Protein AF-A0ABD2NIG4-F1 (afdb_monomer)

Organism: NCBI:txid559131

Structure (mmCIF, N/CA/C/O backbone):
data_AF-A0ABD2NIG4-F1
#
_entry.id   AF-A0ABD2NIG4-F1
#
loop_
_atom_site.group_PDB
_atom_site.id
_atom_site.type_symbol
_atom_site.label_atom_id
_atom_site.label_alt_id
_atom_site.label_comp_id
_atom_site.label_asym_id
_atom_site.label_entity_id
_atom_site.label_seq_id
_atom_site.pdbx_PDB_ins_code
_atom_site.Cartn_x
_atom_site.Cartn_y
_atom_site.Cartn_z
_atom_site.occupancy
_atom_site.B_iso_or_equiv
_atom_site.auth_seq_id
_atom_site.auth_comp_id
_atom_site.auth_asym_id
_atom_site.auth_atom_id
_atom_site.pdbx_PDB_model_num
ATOM 1 N N . MET A 1 1 ? -2.883 -0.241 68.094 1.00 45.75 1 MET A N 1
ATOM 2 C CA . MET A 1 1 ? -2.290 -1.067 67.021 1.00 45.75 1 MET A CA 1
ATOM 3 C C . MET A 1 1 ? -3.305 -2.131 66.663 1.00 45.75 1 MET A C 1
ATOM 5 O O . MET A 1 1 ? -3.569 -2.990 67.492 1.00 45.75 1 MET A O 1
ATOM 9 N N . ILE A 1 2 ? -3.959 -2.006 65.509 1.00 48.25 2 ILE A N 1
ATOM 10 C CA . ILE A 1 2 ? -4.919 -3.013 65.045 1.00 48.25 2 ILE A CA 1
ATOM 11 C C . ILE A 1 2 ? -4.093 -4.183 64.507 1.00 48.25 2 ILE A C 1
ATOM 13 O O . ILE A 1 2 ? -3.326 -4.026 63.563 1.00 48.25 2 ILE A O 1
ATOM 17 N N . SER A 1 3 ? -4.188 -5.319 65.189 1.00 53.59 3 SER A N 1
ATOM 18 C CA . SER A 1 3 ? -3.558 -6.580 64.813 1.00 53.59 3 SER A CA 1
ATOM 19 C C . SER A 1 3 ? -4.339 -7.179 63.645 1.00 53.59 3 SER A C 1
ATOM 21 O O . SER A 1 3 ? -5.384 -7.785 63.873 1.00 53.59 3 SER A O 1
ATOM 23 N N . MET A 1 4 ? -3.865 -7.004 62.411 1.00 59.31 4 MET A N 1
ATOM 24 C CA . MET A 1 4 ? -4.412 -7.741 61.266 1.00 59.31 4 MET A CA 1
ATOM 25 C C . MET A 1 4 ? -4.084 -9.223 61.440 1.00 59.31 4 MET A C 1
ATOM 27 O O . MET A 1 4 ? -2.929 -9.579 61.680 1.00 59.31 4 MET A O 1
ATOM 31 N N . ASN A 1 5 ? -5.099 -10.083 61.371 1.00 78.00 5 ASN A N 1
ATOM 32 C CA . ASN A 1 5 ? -4.883 -11.526 61.420 1.00 78.00 5 ASN A CA 1
ATOM 33 C C . ASN A 1 5 ? -4.390 -12.027 60.043 1.00 78.00 5 ASN A C 1
ATOM 35 O O . ASN A 1 5 ? -4.514 -11.336 59.030 1.00 78.00 5 ASN A O 1
ATOM 39 N N . ASN A 1 6 ? -3.816 -13.233 59.991 1.00 77.44 6 ASN A N 1
ATOM 40 C CA . ASN A 1 6 ? -3.270 -13.794 58.745 1.00 77.44 6 ASN A CA 1
ATOM 41 C C . ASN A 1 6 ? -4.315 -13.900 57.618 1.00 77.44 6 ASN A C 1
ATOM 43 O O . ASN A 1 6 ? -3.961 -13.825 56.445 1.00 77.44 6 ASN A O 1
ATOM 47 N N . THR A 1 7 ? -5.594 -14.043 57.961 1.00 79.81 7 THR A N 1
ATOM 48 C CA . THR A 1 7 ? -6.705 -14.124 57.008 1.00 79.81 7 THR A CA 1
ATOM 49 C C . THR A 1 7 ? -6.936 -12.786 56.301 1.00 79.81 7 THR A C 1
ATOM 51 O O . THR A 1 7 ? -7.107 -12.764 55.085 1.00 79.81 7 THR A O 1
ATOM 54 N N . ASP A 1 8 ? -6.853 -11.667 57.026 1.00 77.31 8 ASP A N 1
ATOM 55 C CA . ASP A 1 8 ? -7.026 -10.310 56.482 1.00 77.31 8 ASP A CA 1
ATOM 56 C C . ASP A 1 8 ? -5.890 -9.930 55.516 1.00 77.31 8 ASP A C 1
ATOM 58 O O . ASP A 1 8 ? -6.106 -9.241 54.513 1.00 77.31 8 ASP A O 1
ATOM 62 N N . ILE A 1 9 ? -4.674 -10.419 55.792 1.00 79.69 9 ILE A N 1
ATOM 63 C CA . ILE A 1 9 ? -3.504 -10.261 54.916 1.00 79.69 9 ILE A CA 1
ATOM 64 C C . ILE A 1 9 ? -3.701 -11.058 53.622 1.00 79.69 9 ILE A C 1
ATOM 66 O O . ILE A 1 9 ? -3.490 -10.517 52.539 1.00 79.69 9 ILE A O 1
ATOM 70 N N . ILE A 1 10 ? -4.155 -12.313 53.713 1.00 82.81 10 ILE A N 1
ATOM 71 C CA . ILE A 1 10 ? -4.419 -13.156 52.536 1.00 82.81 10 ILE A CA 1
ATOM 72 C C . ILE A 1 10 ? -5.525 -12.547 51.669 1.00 82.81 10 ILE A C 1
ATOM 74 O O . ILE A 1 10 ? -5.355 -12.456 50.458 1.00 82.81 10 ILE A O 1
ATOM 78 N N . ILE A 1 11 ? -6.617 -12.067 52.270 1.00 83.81 11 ILE A N 1
ATOM 79 C CA . ILE A 1 11 ? -7.715 -11.423 51.534 1.00 83.81 11 ILE A CA 1
ATOM 80 C C . ILE A 1 11 ? -7.224 -10.151 50.835 1.00 83.81 11 ILE A C 1
ATOM 82 O O . ILE A 1 11 ? -7.532 -9.946 49.665 1.00 83.81 11 ILE A O 1
ATOM 86 N N . SER A 1 12 ? -6.409 -9.333 51.505 1.00 78.81 12 SER A N 1
ATOM 87 C CA . SER A 1 12 ? -5.842 -8.119 50.902 1.00 78.81 12 SER A CA 1
ATOM 88 C C . SER A 1 12 ? -4.888 -8.433 49.747 1.00 78.81 12 SER A C 1
ATOM 90 O O . SER A 1 12 ? -4.935 -7.754 48.726 1.00 78.81 12 SER A O 1
ATOM 92 N N . ILE A 1 13 ? -4.064 -9.481 49.867 1.00 83.62 13 ILE A N 1
ATOM 93 C CA . ILE A 1 13 ? -3.189 -9.954 48.784 1.00 83.62 13 ILE A CA 1
ATOM 94 C C . ILE A 1 13 ? -4.021 -10.493 47.618 1.00 83.62 13 ILE A C 1
ATOM 96 O O . ILE A 1 13 ? -3.738 -10.153 46.477 1.00 83.62 13 ILE A O 1
ATOM 100 N N . CYS A 1 14 ? -5.065 -11.282 47.878 1.00 80.12 14 CYS A N 1
ATOM 101 C CA . CYS A 1 14 ? -5.956 -11.783 46.833 1.00 80.12 14 CYS A CA 1
ATOM 102 C C . CYS A 1 14 ? -6.681 -10.642 46.114 1.00 80.12 14 CYS A C 1
ATOM 104 O O . CYS A 1 14 ? -6.696 -10.642 44.893 1.00 80.12 14 CYS A O 1
ATOM 106 N N . ILE A 1 15 ? -7.203 -9.646 46.838 1.00 78.69 15 ILE A N 1
ATOM 107 C CA . ILE A 1 15 ? -7.823 -8.451 46.244 1.00 78.69 15 ILE A CA 1
ATOM 108 C C . ILE A 1 15 ? -6.794 -7.662 45.433 1.00 78.69 15 ILE A C 1
ATOM 110 O O . ILE A 1 15 ? -7.096 -7.238 44.326 1.00 78.69 15 ILE A O 1
ATOM 114 N N . PHE A 1 16 ? -5.569 -7.502 45.934 1.00 71.69 16 PHE A N 1
ATOM 115 C CA . PHE A 1 16 ? -4.503 -6.817 45.205 1.00 71.69 16 PHE A CA 1
ATOM 116 C C . PHE A 1 16 ? -4.109 -7.570 43.926 1.00 71.69 16 PHE A C 1
ATOM 118 O O . PHE A 1 16 ? -3.970 -6.949 42.881 1.00 71.69 16 PHE A O 1
ATOM 125 N N . ILE A 1 17 ? -4.006 -8.903 43.971 1.00 66.75 17 ILE A N 1
ATOM 126 C CA . ILE A 1 17 ? -3.767 -9.756 42.795 1.00 66.75 17 ILE A CA 1
ATOM 127 C C . ILE A 1 17 ? -4.946 -9.683 41.816 1.00 66.75 17 ILE A C 1
ATOM 129 O O . ILE A 1 17 ? -4.721 -9.587 40.614 1.00 66.75 17 ILE A O 1
ATOM 133 N N . GLN A 1 18 ? -6.189 -9.681 42.306 1.00 58.53 18 GLN A N 1
ATOM 134 C CA . GLN A 1 18 ? -7.389 -9.532 41.481 1.00 58.53 18 GLN A CA 1
ATOM 135 C C . GLN A 1 18 ? -7.404 -8.170 40.775 1.00 58.53 18 GLN A C 1
ATOM 137 O O . GLN A 1 18 ? -7.616 -8.114 39.573 1.00 58.53 18 GLN A O 1
ATOM 142 N N . LEU A 1 19 ? -7.081 -7.092 41.497 1.00 57.00 19 LEU A N 1
ATOM 143 C CA . LEU A 1 19 ? -6.967 -5.736 40.955 1.00 57.00 19 LEU A CA 1
ATOM 144 C C . LEU A 1 19 ? -5.790 -5.597 39.975 1.00 57.00 19 LEU A C 1
ATOM 146 O O . LEU A 1 19 ? -5.903 -4.870 38.991 1.00 57.00 19 LEU A O 1
ATOM 150 N N . MET A 1 20 ? -4.675 -6.304 40.200 1.00 53.38 20 MET A N 1
ATOM 151 C CA . MET A 1 20 ? -3.570 -6.371 39.235 1.00 53.38 20 MET A CA 1
ATOM 152 C C . MET A 1 20 ? -3.967 -7.159 37.974 1.00 53.38 20 MET A C 1
ATOM 154 O O . MET A 1 20 ? -3.596 -6.750 36.877 1.00 53.38 20 MET A O 1
ATOM 158 N N . ASN A 1 21 ? -4.762 -8.227 38.101 1.00 49.84 21 ASN A N 1
ATOM 159 C CA . ASN A 1 21 ? -5.301 -8.976 36.961 1.00 49.84 21 ASN A CA 1
ATOM 160 C C . ASN A 1 21 ? -6.359 -8.182 36.180 1.00 49.84 21 ASN A C 1
ATOM 162 O O . ASN A 1 21 ? -6.337 -8.214 34.955 1.00 49.84 21 ASN A O 1
ATOM 166 N N . ASP A 1 22 ? -7.228 -7.425 36.854 1.00 46.44 22 ASP A N 1
ATOM 167 C CA . ASP A 1 22 ? -8.200 -6.534 36.201 1.00 46.44 22 ASP A CA 1
ATOM 168 C C . ASP A 1 22 ? -7.507 -5.349 35.495 1.00 46.44 22 ASP A C 1
ATOM 170 O O . ASP A 1 22 ? -8.006 -4.849 34.489 1.00 46.44 22 ASP A O 1
ATOM 174 N N . SER A 1 23 ? -6.317 -4.932 35.956 1.00 46.72 23 SER A N 1
ATOM 175 C CA . SER A 1 23 ? -5.468 -3.954 35.243 1.00 46.72 23 SER A CA 1
ATOM 176 C C . SER A 1 23 ? -4.769 -4.522 33.996 1.00 46.72 23 SER A C 1
ATOM 178 O O . SER A 1 23 ? -4.231 -3.765 33.190 1.00 46.72 23 SER A O 1
ATOM 180 N N . LEU A 1 24 ? -4.812 -5.846 33.827 1.00 46.22 24 LEU A N 1
ATOM 181 C CA . LEU A 1 24 ? -4.372 -6.609 32.659 1.00 46.22 24 LEU A CA 1
ATOM 182 C C . LEU A 1 24 ? -5.589 -7.189 31.921 1.00 46.22 24 LEU A C 1
ATOM 184 O O . LEU A 1 24 ? -5.551 -8.325 31.448 1.00 46.22 24 LEU A O 1
ATOM 188 N N . ALA A 1 25 ? -6.681 -6.424 31.809 1.00 54.12 25 ALA A N 1
ATOM 189 C CA . ALA A 1 25 ? -7.698 -6.711 30.806 1.00 54.12 25 ALA A CA 1
ATOM 190 C C . ALA A 1 25 ? -7.010 -6.668 29.431 1.00 54.12 25 ALA A C 1
ATOM 192 O O . ALA A 1 25 ? -6.749 -5.600 28.878 1.00 54.12 25 ALA A O 1
ATOM 193 N N . SER A 1 26 ? -6.609 -7.841 28.941 1.00 63.44 26 SER A N 1
ATOM 194 C CA . SER A 1 26 ? -5.903 -8.009 27.677 1.00 63.44 26 SER A CA 1
ATOM 195 C C . SER A 1 26 ? -6.725 -7.348 26.578 1.00 63.44 26 SER A C 1
ATOM 197 O O . SER A 1 26 ? -7.907 -7.669 26.435 1.00 63.44 26 SER A O 1
ATOM 199 N N . LEU A 1 27 ? -6.113 -6.430 25.827 1.00 89.50 27 LEU A N 1
ATOM 200 C CA . LEU A 1 27 ? -6.759 -5.655 24.770 1.00 89.50 27 LEU A CA 1
ATOM 201 C C . LEU A 1 27 ? -7.002 -6.535 23.539 1.00 89.50 27 LEU A C 1
ATOM 203 O O . LEU A 1 27 ? -6.352 -6.378 22.504 1.00 89.50 27 LEU A O 1
ATOM 207 N N . ILE A 1 28 ? -7.889 -7.514 23.690 1.00 94.75 28 ILE A N 1
ATOM 208 C CA . ILE A 1 28 ? -8.157 -8.539 22.692 1.00 94.75 28 ILE A CA 1
ATOM 209 C C . ILE A 1 28 ? -9.352 -8.119 21.848 1.00 94.75 28 ILE A C 1
ATOM 211 O O . ILE A 1 28 ? -10.438 -7.876 22.364 1.00 94.75 28 ILE A O 1
ATOM 215 N N . VAL A 1 29 ? -9.162 -8.089 20.532 1.00 95.50 29 VAL A N 1
ATOM 216 C CA . VAL A 1 29 ? -10.231 -7.856 19.558 1.00 95.50 29 VAL A CA 1
ATOM 217 C C . VAL A 1 29 ? -10.353 -9.078 18.659 1.00 95.50 29 VAL A C 1
ATOM 219 O O . VAL A 1 29 ? -9.357 -9.646 18.212 1.00 95.50 29 VAL A O 1
ATOM 222 N N . ASN A 1 30 ? -11.587 -9.494 18.383 1.00 95.81 30 ASN A N 1
ATOM 223 C CA . ASN A 1 30 ? -11.846 -10.546 17.410 1.00 95.81 30 ASN A CA 1
ATOM 224 C C . ASN A 1 30 ? -11.923 -9.954 15.996 1.00 95.81 30 ASN A C 1
ATOM 226 O O . ASN A 1 30 ? -12.639 -8.980 15.764 1.00 95.81 30 ASN A O 1
ATOM 230 N N . THR A 1 31 ? -11.226 -10.559 15.042 1.00 97.50 31 THR A N 1
ATOM 231 C CA . THR A 1 31 ? -11.336 -10.247 13.607 1.00 97.50 31 THR A CA 1
ATOM 232 C C . THR A 1 31 ? -12.022 -11.407 12.880 1.00 97.50 31 THR A C 1
ATOM 234 O O . THR A 1 31 ? -12.284 -12.452 13.472 1.00 97.50 31 THR A O 1
ATOM 237 N N . GLU A 1 32 ? -12.309 -11.265 11.587 1.00 96.81 32 GLU A N 1
ATOM 238 C CA . GLU A 1 32 ? -12.823 -12.365 10.761 1.00 96.81 32 GLU A CA 1
ATOM 239 C C . GLU A 1 32 ? -11.828 -13.539 10.655 1.00 96.81 32 GLU A C 1
ATOM 241 O O . GLU A 1 32 ? -12.244 -14.662 10.367 1.00 96.81 32 GLU A O 1
ATOM 246 N N . ASN A 1 33 ? -10.535 -13.289 10.913 1.00 98.19 33 ASN A N 1
ATOM 247 C CA . ASN A 1 33 ? -9.457 -14.268 10.772 1.00 98.19 33 ASN A CA 1
ATOM 248 C C . ASN A 1 33 ? -8.965 -14.870 12.097 1.00 98.19 33 ASN A C 1
ATOM 250 O O . ASN A 1 33 ? -8.408 -15.968 12.097 1.00 98.19 33 ASN A O 1
ATOM 254 N N . GLY A 1 34 ? -9.173 -14.181 13.219 1.00 97.81 34 GLY A N 1
ATOM 255 C CA . GLY A 1 34 ? -8.727 -14.626 14.537 1.00 97.81 34 GLY A CA 1
ATOM 256 C C . GLY A 1 34 ? -8.623 -13.488 15.550 1.00 97.81 34 GLY A C 1
ATOM 257 O O . GLY A 1 34 ? -8.882 -12.321 15.239 1.00 97.81 34 GLY A O 1
ATOM 258 N N . MET A 1 35 ? -8.241 -13.828 16.779 1.00 98.06 35 MET A N 1
ATOM 259 C CA . MET A 1 35 ? -8.076 -12.852 17.858 1.00 98.06 35 MET A CA 1
ATOM 260 C C . MET A 1 35 ? -6.726 -12.142 17.742 1.00 98.06 35 MET A C 1
ATOM 262 O O . MET A 1 35 ? -5.709 -12.779 17.453 1.00 98.06 35 MET A O 1
ATOM 266 N N . ILE A 1 36 ? -6.713 -10.839 18.011 1.00 97.75 36 ILE A N 1
ATOM 267 C CA . ILE A 1 36 ? -5.500 -10.019 18.075 1.00 97.75 36 ILE A CA 1
ATOM 268 C C . ILE A 1 36 ? -5.408 -9.303 19.415 1.00 97.75 36 ILE A C 1
ATOM 270 O O . ILE A 1 36 ? -6.433 -8.958 19.993 1.00 97.75 36 ILE A O 1
ATOM 274 N N . GLU A 1 37 ? -4.190 -9.056 19.881 1.00 96.56 37 GLU A N 1
ATOM 275 C CA . GLU A 1 37 ? -3.902 -8.267 21.080 1.00 96.56 37 GLU A CA 1
ATOM 276 C C . GLU A 1 37 ? -3.234 -6.948 20.687 1.00 96.56 37 GLU A C 1
ATOM 278 O O . GLU A 1 37 ? -2.221 -6.948 19.981 1.00 96.56 37 GLU A O 1
ATOM 283 N N . GLY A 1 38 ? -3.798 -5.827 21.128 1.00 96.31 38 GLY A N 1
ATOM 284 C CA . GLY A 1 38 ? -3.232 -4.497 20.908 1.00 96.31 38 GLY A CA 1
ATOM 285 C C . GLY A 1 38 ? -2.487 -3.939 22.124 1.00 96.31 38 GLY A C 1
ATOM 286 O O . GLY A 1 38 ? -2.246 -4.619 23.119 1.00 96.31 38 GLY A O 1
ATOM 287 N N . SER A 1 39 ? -2.156 -2.654 22.054 1.00 94.94 39 SER A N 1
ATOM 288 C CA . SER A 1 39 ? -1.547 -1.876 23.132 1.00 94.94 39 SER A CA 1
ATOM 289 C C . SER A 1 39 ? -2.309 -0.572 23.388 1.00 94.94 39 SER A C 1
ATOM 291 O O . SER A 1 39 ? -3.161 -0.154 22.604 1.00 94.94 39 SER A O 1
ATOM 293 N N . ILE A 1 40 ? -2.012 0.074 24.515 1.00 94.75 40 ILE A N 1
ATOM 294 C CA . ILE A 1 40 ? -2.553 1.388 24.870 1.00 94.75 40 ILE A CA 1
ATOM 295 C C . ILE A 1 40 ? -1.491 2.449 24.572 1.00 94.75 40 ILE A C 1
ATOM 297 O O . ILE A 1 40 ? -0.329 2.287 24.950 1.00 94.75 40 ILE A O 1
ATOM 301 N N . GLY A 1 41 ? -1.900 3.540 23.931 1.00 94.38 41 GLY A N 1
ATOM 302 C CA . GLY A 1 41 ? -1.083 4.722 23.676 1.00 94.38 41 GLY A CA 1
ATOM 303 C C . GLY A 1 41 ? -1.760 6.007 24.149 1.00 94.38 41 GLY A C 1
ATOM 304 O O . GLY A 1 41 ? -2.901 5.994 24.618 1.00 94.38 41 GLY A O 1
ATOM 305 N N . TYR A 1 42 ? -1.036 7.119 24.034 1.00 96.00 42 TYR A N 1
ATOM 306 C CA . TYR A 1 42 ? -1.515 8.455 24.388 1.00 96.00 42 TYR A CA 1
ATOM 307 C C . TYR A 1 42 ? -1.143 9.440 23.287 1.00 96.00 42 TYR A C 1
ATOM 309 O O . TYR A 1 42 ? -0.008 9.405 22.810 1.00 96.00 42 TYR A O 1
ATOM 317 N N . THR A 1 43 ? -2.086 10.285 22.870 1.00 96.75 43 THR A N 1
ATOM 318 C CA . THR A 1 43 ? -1.825 11.299 21.842 1.00 96.75 43 THR A CA 1
ATOM 319 C C . THR A 1 43 ? -0.836 12.345 22.342 1.00 96.75 43 THR A C 1
ATOM 321 O O . THR A 1 43 ? -0.860 12.733 23.511 1.00 96.75 43 THR A O 1
ATOM 324 N N . VAL A 1 44 ? 0.038 12.824 21.457 1.00 94.06 44 VAL A N 1
ATOM 325 C CA . VAL A 1 44 ? 1.088 13.786 21.834 1.00 94.06 44 VAL A CA 1
ATOM 326 C C . VAL A 1 44 ? 0.538 15.143 22.308 1.00 94.06 44 VAL A C 1
ATOM 328 O O . VAL A 1 44 ? 1.123 15.726 23.218 1.00 94.06 44 VAL A O 1
ATOM 331 N N . ASP A 1 45 ? -0.550 15.661 21.724 1.00 93.38 45 ASP A N 1
ATOM 332 C CA . ASP A 1 45 ? -1.056 17.012 22.038 1.00 93.38 45 ASP A CA 1
ATOM 333 C C . ASP A 1 45 ? -2.029 17.016 23.229 1.00 93.38 45 ASP A C 1
ATOM 335 O O . ASP A 1 45 ? -1.737 17.609 24.271 1.00 93.38 45 ASP A O 1
ATOM 339 N N . LYS A 1 46 ? -3.170 16.315 23.130 1.00 95.75 46 LYS A N 1
ATOM 340 C CA . LYS A 1 46 ? -4.191 16.327 24.200 1.00 95.75 46 LYS A CA 1
ATOM 341 C C . LYS A 1 46 ? -4.012 15.225 25.254 1.00 95.75 46 LYS A C 1
ATOM 343 O O . LYS A 1 46 ? -4.821 15.159 26.181 1.00 95.75 46 LYS A O 1
ATOM 348 N N . ASN A 1 47 ? -2.991 14.368 25.137 1.00 95.06 47 ASN A N 1
ATOM 349 C CA . ASN A 1 47 ? -2.760 13.220 26.026 1.00 95.06 47 ASN A CA 1
ATOM 350 C C . ASN A 1 47 ? -3.999 12.310 26.158 1.00 95.06 47 ASN A C 1
ATOM 352 O O . ASN A 1 47 ? -4.291 11.776 27.233 1.00 95.06 47 ASN A O 1
ATOM 356 N N . LYS A 1 48 ? -4.764 12.163 25.068 1.00 95.25 48 LYS A N 1
ATOM 357 C CA . LYS A 1 48 ? -5.926 11.271 25.011 1.00 95.25 48 LYS A CA 1
ATOM 358 C C . LYS A 1 48 ? -5.456 9.831 24.885 1.00 95.25 48 LYS A C 1
ATOM 360 O O . LYS A 1 48 ? -4.593 9.525 24.068 1.00 95.25 48 LYS A O 1
ATOM 365 N N . THR A 1 49 ? -6.050 8.941 25.671 1.00 94.88 49 THR A N 1
ATOM 366 C CA . THR A 1 49 ? -5.816 7.502 25.548 1.00 94.88 49 THR A CA 1
ATOM 367 C C . THR A 1 49 ? -6.367 6.983 24.222 1.00 94.88 49 THR A C 1
ATOM 369 O O . THR A 1 49 ? -7.490 7.316 23.846 1.00 94.88 49 THR A O 1
ATOM 372 N N . TYR A 1 50 ? -5.599 6.135 23.545 1.00 95.88 50 TYR A N 1
ATOM 373 C CA . TYR A 1 50 ? -6.047 5.378 22.381 1.00 95.88 50 TYR A CA 1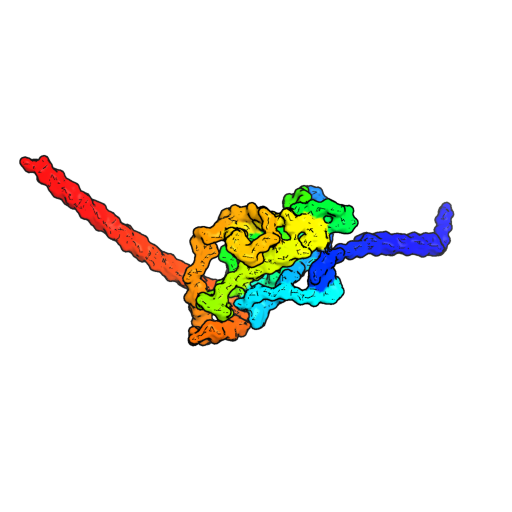
ATOM 374 C C . TYR A 1 50 ? -5.572 3.926 22.452 1.00 95.88 50 TYR A C 1
ATOM 376 O O . TYR A 1 50 ? -4.655 3.573 23.194 1.00 95.88 50 TYR A O 1
ATOM 384 N N . TYR A 1 51 ? -6.198 3.088 21.640 1.00 96.19 51 TYR A N 1
ATOM 385 C CA . TYR A 1 51 ? -5.909 1.673 21.476 1.00 96.19 51 TYR A CA 1
ATOM 386 C C . TYR A 1 51 ? -5.251 1.453 20.119 1.00 96.19 51 TYR A C 1
ATOM 388 O O . TYR A 1 51 ? -5.779 1.901 19.099 1.00 96.19 51 TYR A O 1
ATOM 396 N N . ALA A 1 52 ? -4.100 0.789 20.107 1.00 96.88 52 ALA A N 1
ATOM 397 C CA . ALA A 1 52 ? -3.303 0.539 18.917 1.00 96.88 52 ALA A CA 1
ATOM 398 C C . ALA A 1 52 ? -3.223 -0.956 18.614 1.00 96.88 52 ALA A C 1
ATOM 400 O O . ALA A 1 52 ? -2.870 -1.759 19.473 1.00 96.88 52 ALA A O 1
ATOM 401 N N . PHE A 1 53 ? -3.492 -1.309 17.364 1.00 97.75 53 PHE A N 1
ATOM 402 C CA . PHE A 1 53 ? -3.342 -2.655 16.827 1.00 97.75 53 PHE A CA 1
ATOM 403 C C . PHE A 1 53 ? -2.479 -2.548 15.577 1.00 97.75 53 PHE A C 1
ATOM 405 O O . PHE A 1 53 ? -2.923 -2.059 14.540 1.00 97.75 53 PHE A O 1
ATOM 412 N N . GLN A 1 54 ? -1.217 -2.931 15.696 1.00 97.31 54 GLN A N 1
ATOM 413 C CA . GLN A 1 54 ? -0.187 -2.724 14.689 1.00 97.31 54 GLN A CA 1
ATOM 414 C C . GLN A 1 54 ? 0.265 -4.047 14.077 1.00 97.31 54 GLN A C 1
ATOM 416 O O . GLN A 1 54 ? 0.364 -5.061 14.764 1.00 97.31 54 GLN A O 1
ATOM 421 N N . SER A 1 55 ? 0.606 -4.024 12.793 1.00 97.25 55 SER A N 1
ATOM 422 C CA . SER A 1 55 ? 1.005 -5.210 12.029 1.00 97.25 55 SER A CA 1
ATOM 423 C C . SER A 1 55 ? -0.073 -6.300 11.965 1.00 97.25 55 SER A C 1
ATOM 425 O O . SER A 1 55 ? 0.223 -7.484 12.114 1.00 97.25 55 SER A O 1
ATOM 427 N N . ILE A 1 56 ? -1.332 -5.921 11.729 1.00 98.56 56 ILE A N 1
ATOM 428 C CA . ILE A 1 56 ? -2.410 -6.882 11.469 1.00 98.56 56 ILE A CA 1
ATOM 429 C C . ILE A 1 56 ? -2.266 -7.396 10.026 1.00 98.56 56 ILE A C 1
ATOM 431 O O . ILE A 1 56 ? -2.332 -6.583 9.098 1.00 98.56 56 ILE A O 1
ATOM 435 N N . PRO A 1 57 ? -2.065 -8.705 9.787 1.00 98.31 57 PRO A N 1
ATOM 436 C CA . PRO A 1 57 ? -1.960 -9.230 8.431 1.00 98.31 57 PRO A CA 1
ATOM 437 C C . PRO A 1 57 ? -3.335 -9.215 7.758 1.00 98.31 57 PRO A C 1
ATOM 439 O O . PRO A 1 57 ? -4.290 -9.783 8.283 1.00 98.31 57 PRO A O 1
ATOM 442 N N . TYR A 1 58 ? -3.438 -8.598 6.580 1.00 98.69 58 TYR A N 1
ATOM 443 C CA . TYR A 1 58 ? -4.676 -8.612 5.782 1.00 98.69 58 TYR A CA 1
ATOM 444 C C . TYR A 1 58 ? -4.577 -9.520 4.546 1.00 98.69 58 TYR A C 1
ATOM 446 O O . TYR A 1 58 ? -5.579 -9.815 3.887 1.00 98.69 58 TYR A O 1
ATOM 454 N N . ALA A 1 59 ? -3.367 -9.973 4.218 1.00 98.62 59 ALA A N 1
ATOM 455 C CA . ALA A 1 59 ? -3.080 -10.831 3.080 1.00 98.62 59 ALA A CA 1
ATOM 456 C C . ALA A 1 59 ? -1.979 -11.837 3.422 1.00 98.62 59 ALA A C 1
ATOM 458 O O . ALA A 1 59 ? -1.177 -11.611 4.325 1.00 98.62 59 ALA A O 1
ATOM 459 N N . LYS A 1 60 ? -1.911 -12.935 2.663 1.00 98.62 60 LYS A N 1
ATOM 460 C CA . LYS A 1 60 ? -0.766 -13.849 2.722 1.00 98.62 60 LYS A CA 1
ATOM 461 C C . LYS A 1 60 ? 0.514 -13.113 2.308 1.00 98.62 60 LYS A C 1
ATOM 463 O O . LYS A 1 60 ? 0.448 -12.318 1.362 1.00 98.62 60 LYS A O 1
ATOM 468 N N . PRO A 1 61 ? 1.668 -13.432 2.922 1.00 98.06 61 PRO A N 1
ATOM 469 C CA . PRO A 1 61 ? 2.950 -12.877 2.512 1.00 98.06 61 PRO A CA 1
ATOM 470 C C . PRO A 1 61 ? 3.189 -13.114 1.012 1.00 98.06 61 PRO A C 1
ATOM 472 O O . PRO A 1 61 ? 3.115 -14.261 0.555 1.00 98.06 61 PRO A O 1
ATOM 475 N N . PRO A 1 62 ? 3.463 -12.070 0.211 1.00 97.88 62 PRO A N 1
ATOM 476 C CA . PRO A 1 62 ? 3.690 -12.195 -1.222 1.00 97.88 62 PRO A CA 1
ATOM 477 C C . PRO A 1 62 ? 5.133 -12.646 -1.491 1.00 97.88 62 PRO A C 1
ATOM 479 O O . PRO A 1 62 ? 5.897 -11.959 -2.156 1.00 97.88 62 PRO A O 1
ATOM 482 N N . ILE A 1 63 ? 5.510 -13.805 -0.961 1.00 97.06 63 ILE A N 1
ATOM 483 C CA . ILE A 1 63 ? 6.839 -14.409 -1.106 1.00 97.06 63 ILE A CA 1
ATOM 484 C C . ILE A 1 63 ? 6.786 -15.619 -2.037 1.00 97.06 63 ILE A C 1
ATOM 486 O O . ILE A 1 63 ? 5.711 -16.113 -2.390 1.00 97.06 63 ILE A O 1
ATOM 490 N N . ASP A 1 64 ? 7.953 -16.103 -2.456 1.00 95.25 64 ASP A N 1
ATOM 491 C CA . ASP A 1 64 ? 8.089 -17.267 -3.332 1.00 95.25 64 ASP A CA 1
ATOM 492 C C . ASP A 1 64 ? 7.181 -17.161 -4.576 1.00 95.25 64 ASP A C 1
ATOM 494 O O . ASP A 1 64 ? 7.235 -16.197 -5.344 1.00 95.25 64 ASP A O 1
ATOM 498 N N . ASN A 1 65 ? 6.294 -18.139 -4.768 1.00 95.88 65 ASN A N 1
ATOM 499 C CA . ASN A 1 65 ? 5.377 -18.197 -5.901 1.00 95.88 65 ASN A CA 1
ATOM 500 C C . ASN A 1 65 ? 4.296 -17.099 -5.875 1.00 95.88 65 ASN A C 1
ATOM 502 O O . ASN A 1 65 ? 3.611 -16.917 -6.882 1.00 95.88 65 ASN A O 1
ATOM 506 N N . LEU A 1 66 ? 4.136 -16.366 -4.764 1.00 97.88 66 LEU A N 1
ATOM 507 C CA . LEU A 1 66 ? 3.182 -15.260 -4.622 1.00 97.88 66 LEU A CA 1
ATOM 508 C C . LEU A 1 66 ? 3.779 -13.882 -4.965 1.00 97.88 66 LEU A C 1
ATOM 510 O O . LEU A 1 66 ? 3.009 -12.940 -5.164 1.00 97.88 66 LEU A O 1
ATOM 514 N N . ARG A 1 67 ? 5.108 -13.762 -5.122 1.00 97.44 67 ARG A N 1
ATOM 515 C CA . ARG A 1 67 ? 5.839 -12.487 -5.308 1.00 97.44 67 ARG A CA 1
ATOM 516 C C . ARG A 1 67 ? 5.222 -11.526 -6.321 1.00 97.44 67 ARG A C 1
ATOM 518 O O . ARG A 1 67 ? 5.036 -10.347 -6.034 1.00 97.44 67 ARG A O 1
ATOM 525 N N . PHE A 1 68 ? 4.820 -12.034 -7.482 1.00 97.94 68 PHE A N 1
ATOM 526 C CA . PHE A 1 68 ? 4.208 -11.234 -8.554 1.00 97.94 68 PHE A CA 1
ATOM 527 C C . PHE A 1 68 ? 2.746 -11.598 -8.823 1.00 97.94 68 PHE A C 1
ATOM 529 O O . PHE A 1 68 ? 2.194 -11.258 -9.872 1.00 97.94 68 PHE A O 1
ATOM 536 N N . GLN A 1 69 ? 2.104 -12.287 -7.883 1.00 97.62 69 GLN A N 1
ATOM 537 C CA . GLN A 1 69 ? 0.698 -12.658 -7.979 1.00 97.62 69 GLN A CA 1
ATOM 538 C C . GLN A 1 69 ? -0.191 -11.616 -7.301 1.00 97.62 69 GLN A C 1
ATOM 540 O O . GLN A 1 69 ? 0.245 -10.860 -6.427 1.00 97.62 69 GLN A O 1
ATOM 545 N N . ALA A 1 70 ? -1.464 -11.595 -7.699 1.00 98.06 70 ALA A N 1
ATOM 546 C CA . ALA A 1 70 ? -2.483 -10.865 -6.956 1.00 98.06 70 ALA A CA 1
ATOM 547 C C . ALA A 1 70 ? -2.481 -11.331 -5.485 1.00 98.06 70 ALA A C 1
ATOM 549 O O . ALA A 1 70 ? -2.262 -12.523 -5.236 1.00 98.06 70 ALA A O 1
ATOM 550 N N . PRO A 1 71 ? -2.700 -10.424 -4.518 1.00 98.56 71 PRO A N 1
ATOM 551 C CA . PRO A 1 71 ? -2.699 -10.799 -3.113 1.00 98.56 71 PRO A CA 1
ATOM 552 C C . PRO A 1 71 ? -3.808 -11.804 -2.826 1.00 98.56 71 PRO A C 1
ATOM 554 O O . PRO A 1 71 ? -4.895 -11.752 -3.409 1.00 98.56 71 PRO A O 1
ATOM 557 N N . GLN A 1 72 ? -3.526 -12.706 -1.897 1.00 98.56 72 GLN A N 1
ATOM 558 C CA . GLN A 1 72 ? -4.500 -13.661 -1.392 1.00 98.56 72 GLN A CA 1
ATOM 559 C C . GLN A 1 72 ? -4.909 -13.249 0.022 1.00 98.56 72 GLN A C 1
ATOM 561 O O . GLN A 1 72 ? -4.031 -12.834 0.778 1.00 98.56 72 GLN A O 1
ATOM 566 N N . PRO A 1 73 ? -6.196 -13.361 0.397 1.00 98.31 73 PRO A N 1
ATOM 567 C CA . PRO A 1 73 ? -6.629 -13.140 1.775 1.00 98.31 73 PRO A CA 1
ATOM 568 C C . PRO A 1 73 ? -5.811 -13.980 2.756 1.00 98.31 73 PRO A C 1
ATOM 570 O O . PRO A 1 73 ? -5.460 -15.121 2.438 1.00 98.31 73 PRO A O 1
ATOM 573 N N . ILE A 1 74 ? -5.509 -13.409 3.922 1.00 98.25 74 ILE A N 1
ATOM 574 C CA . ILE A 1 74 ? -4.812 -14.125 4.992 1.00 98.25 74 ILE A CA 1
ATOM 575 C C . ILE A 1 74 ? -5.623 -15.353 5.437 1.00 98.25 74 ILE A C 1
ATOM 577 O O . ILE A 1 74 ? -6.856 -15.344 5.398 1.00 98.25 74 ILE A O 1
ATOM 581 N N . ASP A 1 75 ? -4.926 -16.421 5.826 1.00 98.06 75 ASP A N 1
ATOM 582 C CA . ASP A 1 75 ? -5.568 -17.584 6.439 1.00 98.06 75 ASP A CA 1
ATOM 583 C C . ASP A 1 75 ? -5.966 -17.269 7.886 1.00 98.06 75 ASP A C 1
ATOM 585 O O . ASP A 1 75 ? -5.376 -16.411 8.543 1.00 98.06 75 ASP A O 1
ATOM 589 N N . ASN A 1 76 ? -6.955 -17.990 8.405 1.00 98.25 76 ASN A N 1
ATOM 590 C CA . ASN A 1 76 ? -7.306 -17.875 9.814 1.00 98.25 76 ASN A CA 1
ATOM 591 C C . ASN A 1 76 ? -6.186 -18.447 10.692 1.00 98.25 76 ASN A C 1
ATOM 593 O O . ASN A 1 76 ? -5.528 -19.419 10.311 1.00 98.25 76 ASN A O 1
ATOM 597 N N . TRP A 1 77 ? -6.012 -17.879 11.882 1.00 98.00 77 TRP A N 1
ATOM 598 C CA . TRP A 1 77 ? -5.059 -18.371 12.876 1.00 98.00 77 TRP A CA 1
ATOM 599 C C . TRP A 1 77 ? -5.760 -18.796 14.164 1.00 98.00 77 TRP A C 1
ATOM 601 O O . TRP A 1 77 ? -6.860 -18.347 14.490 1.00 98.00 77 TRP A O 1
ATOM 611 N N . GLU A 1 78 ? -5.098 -19.678 14.908 1.00 97.12 78 GLU A N 1
ATOM 612 C CA . GLU A 1 78 ? -5.520 -20.082 16.246 1.00 97.12 78 GLU A CA 1
ATOM 613 C C . GLU A 1 78 ? -4.803 -19.247 17.313 1.00 97.12 78 GLU A C 1
ATOM 615 O O . GLU A 1 78 ? -3.677 -18.786 17.121 1.00 97.12 78 GLU A O 1
ATOM 620 N N . GLY A 1 79 ? -5.452 -19.077 18.465 1.00 96.38 79 GLY A N 1
ATOM 621 C CA . GLY A 1 79 ? -4.914 -18.285 19.569 1.00 96.38 79 GLY A CA 1
ATOM 622 C C . GLY A 1 79 ? -5.039 -16.776 19.351 1.00 96.38 79 GLY A C 1
ATOM 623 O O . GLY A 1 79 ? -5.907 -16.306 18.615 1.00 96.38 79 GLY A O 1
ATOM 624 N N . VAL A 1 80 ? -4.194 -16.021 20.054 1.00 97.44 80 VAL A N 1
ATOM 625 C CA . VAL A 1 80 ? -4.177 -14.554 20.043 1.00 97.44 80 VAL A CA 1
ATOM 626 C C . VAL A 1 80 ? -2.881 -14.090 19.390 1.00 97.44 80 VAL A C 1
ATOM 628 O O . VAL A 1 80 ? -1.798 -14.467 19.837 1.00 97.44 80 VAL A O 1
ATOM 631 N N . LEU A 1 81 ? -2.988 -13.287 18.331 1.00 97.44 81 LEU A N 1
ATOM 632 C CA . LEU A 1 81 ? -1.844 -12.718 17.625 1.00 97.44 81 LEU A CA 1
ATOM 633 C C . LEU A 1 81 ? -1.435 -11.379 18.266 1.00 97.44 81 LEU A C 1
ATOM 635 O O . LEU A 1 81 ? -2.241 -10.447 18.266 1.00 97.44 81 LEU A O 1
ATOM 639 N N . PRO A 1 82 ? -0.194 -11.227 18.763 1.00 96.81 82 PRO A N 1
ATOM 640 C CA . PRO A 1 82 ? 0.275 -9.945 19.280 1.00 96.81 82 PRO A CA 1
ATOM 641 C C . PRO A 1 82 ? 0.467 -8.924 18.151 1.00 96.81 82 PRO A C 1
ATOM 643 O O . PRO A 1 82 ? 1.355 -9.068 17.311 1.00 96.81 82 PRO A O 1
ATOM 646 N N . THR A 1 83 ? -0.330 -7.859 18.169 1.00 96.44 83 THR A N 1
ATOM 647 C CA . THR A 1 83 ? -0.328 -6.754 17.194 1.00 96.44 83 THR A CA 1
ATOM 648 C C . THR A 1 83 ? 0.196 -5.469 17.836 1.00 96.44 83 THR A C 1
ATOM 650 O O . THR A 1 83 ? -0.464 -4.437 17.887 1.00 96.44 83 THR A O 1
ATOM 653 N N . ILE A 1 84 ? 1.405 -5.551 18.391 1.00 92.44 84 ILE A N 1
ATOM 654 C CA . ILE A 1 84 ? 2.028 -4.491 19.212 1.00 92.44 84 ILE A CA 1
ATOM 655 C C . ILE A 1 84 ? 3.350 -3.975 18.630 1.00 92.44 84 ILE A C 1
ATOM 657 O O . ILE A 1 84 ? 4.095 -3.254 19.292 1.00 92.44 84 ILE A O 1
ATOM 661 N N . LYS A 1 85 ? 3.691 -4.399 17.409 1.00 90.31 85 LYS A N 1
ATOM 662 C CA . LYS A 1 85 ? 4.934 -4.032 16.722 1.00 90.31 85 LYS A CA 1
ATOM 663 C C . LYS A 1 85 ? 4.616 -3.226 15.473 1.00 90.31 85 LYS A C 1
ATOM 665 O O . LYS A 1 85 ? 3.648 -3.525 14.779 1.00 90.31 85 LYS A O 1
ATOM 670 N N . SER A 1 86 ? 5.456 -2.239 15.172 1.00 87.31 86 SER A N 1
ATOM 671 C CA . SER A 1 86 ? 5.387 -1.502 13.907 1.00 87.31 86 SER A CA 1
ATOM 672 C C . SER A 1 86 ? 5.619 -2.453 12.723 1.00 87.31 86 SER A C 1
ATOM 674 O O . SER A 1 86 ? 6.472 -3.339 12.849 1.00 87.31 86 SER A O 1
ATOM 676 N N . PRO A 1 87 ? 4.893 -2.303 11.600 1.00 86.31 87 PRO A N 1
ATOM 677 C CA . PRO A 1 87 ? 5.071 -3.182 10.452 1.00 86.31 87 PRO A CA 1
ATOM 678 C C . PRO A 1 87 ? 6.404 -2.911 9.766 1.00 86.31 87 PRO A C 1
ATOM 680 O O . PRO A 1 87 ? 6.843 -1.765 9.677 1.00 86.31 87 PRO A O 1
ATOM 683 N N . ASN A 1 88 ? 7.012 -3.960 9.215 1.00 90.44 88 ASN A N 1
ATOM 684 C CA . ASN A 1 88 ? 8.144 -3.785 8.316 1.00 90.44 88 ASN A CA 1
ATOM 685 C C . ASN A 1 88 ? 7.675 -3.040 7.053 1.00 90.44 88 ASN A C 1
ATOM 687 O O . ASN A 1 88 ? 6.621 -3.387 6.504 1.00 90.44 88 ASN A O 1
ATOM 691 N N . PRO A 1 89 ? 8.428 -2.045 6.557 1.00 96.31 89 PRO A N 1
ATOM 692 C CA . PRO A 1 89 ? 8.139 -1.448 5.262 1.00 96.31 89 PRO A CA 1
ATOM 693 C C . PRO A 1 89 ? 8.275 -2.496 4.150 1.00 96.31 89 PRO A C 1
ATOM 695 O O . PRO A 1 89 ? 9.032 -3.460 4.275 1.00 96.31 89 PRO A O 1
ATOM 698 N N . CYS A 1 90 ? 7.572 -2.297 3.035 1.00 98.38 90 CYS A N 1
ATOM 699 C CA . CYS A 1 90 ? 7.809 -3.102 1.836 1.00 98.38 90 CYS A CA 1
ATOM 700 C C . CYS A 1 90 ? 9.200 -2.819 1.258 1.00 98.38 90 CYS A C 1
ATOM 702 O O . CYS A 1 90 ? 9.714 -1.709 1.425 1.00 98.38 90 CYS A O 1
ATOM 704 N N . VAL A 1 91 ? 9.780 -3.798 0.550 1.00 98.38 91 VAL A N 1
ATOM 705 C CA . VAL A 1 91 ? 11.085 -3.653 -0.121 1.00 98.38 91 VAL A CA 1
ATOM 706 C C . VAL A 1 91 ? 11.133 -2.377 -0.961 1.00 98.38 91 VAL A C 1
ATOM 708 O O . VAL A 1 91 ? 10.346 -2.206 -1.891 1.00 98.38 91 VAL A O 1
ATOM 711 N N . GLN A 1 92 ? 12.075 -1.493 -0.634 1.00 97.56 92 GLN A N 1
ATOM 712 C CA . GLN A 1 92 ? 12.226 -0.187 -1.277 1.00 97.56 92 GLN A CA 1
ATOM 713 C C . GLN A 1 92 ? 13.645 0.366 -1.105 1.00 97.56 92 GLN A C 1
ATOM 715 O O . GLN A 1 92 ? 14.457 -0.184 -0.358 1.00 97.56 92 GLN A O 1
ATOM 720 N N . THR A 1 93 ? 13.956 1.458 -1.803 1.00 95.12 93 THR A N 1
ATOM 721 C CA . TH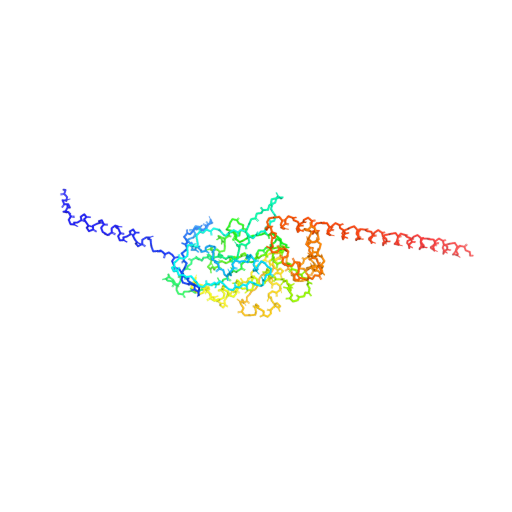R A 1 93 ? 15.252 2.142 -1.700 1.00 95.12 93 THR A CA 1
ATOM 722 C C . THR A 1 93 ? 15.132 3.414 -0.866 1.00 95.12 93 THR A C 1
ATOM 724 O O . THR A 1 93 ? 14.408 4.331 -1.240 1.00 95.12 93 THR A O 1
ATOM 727 N N . GLU A 1 94 ? 15.896 3.497 0.222 1.00 91.25 94 GLU A N 1
ATOM 728 C CA . GLU A 1 94 ? 15.999 4.663 1.098 1.00 91.25 94 GLU A CA 1
ATOM 729 C C . GLU A 1 94 ? 17.468 5.086 1.238 1.00 91.25 94 GLU A C 1
ATOM 731 O O . GLU A 1 94 ? 18.308 4.313 1.697 1.00 91.25 94 GLU A O 1
ATOM 736 N N . SER A 1 95 ? 17.792 6.325 0.848 1.00 86.44 95 SER A N 1
ATOM 737 C CA . SER A 1 95 ? 19.146 6.903 0.959 1.00 86.44 95 SER A CA 1
ATOM 738 C C . SER A 1 95 ? 20.264 5.966 0.459 1.00 86.44 95 SER A C 1
ATOM 740 O O . SER A 1 95 ? 21.214 5.682 1.182 1.00 86.44 95 SER A O 1
ATOM 742 N N . ASP A 1 96 ? 20.110 5.448 -0.766 1.00 85.12 96 ASP A N 1
ATOM 743 C CA . ASP A 1 96 ? 20.988 4.465 -1.436 1.00 85.12 96 ASP A CA 1
ATOM 744 C C . ASP A 1 96 ? 21.043 3.055 -0.817 1.00 85.12 96 ASP A C 1
ATOM 746 O O . ASP A 1 96 ? 21.646 2.146 -1.396 1.00 85.12 96 ASP A O 1
ATOM 750 N N . ASN A 1 97 ? 20.368 2.830 0.310 1.00 93.38 97 ASN A N 1
ATOM 751 C CA . ASN A 1 97 ? 20.213 1.515 0.920 1.00 93.38 97 ASN A CA 1
ATOM 752 C C . ASN A 1 97 ? 18.887 0.883 0.511 1.00 93.38 97 ASN A C 1
ATOM 754 O O . ASN A 1 97 ? 17.927 1.563 0.158 1.00 93.38 97 ASN A O 1
ATOM 758 N N . ILE A 1 98 ? 18.828 -0.443 0.562 1.00 96.38 98 ILE A N 1
ATOM 759 C CA . ILE A 1 98 ? 17.581 -1.174 0.357 1.00 96.38 98 ILE A CA 1
ATOM 760 C C . ILE A 1 98 ? 17.112 -1.668 1.710 1.00 96.38 98 ILE A C 1
ATOM 762 O O . ILE A 1 98 ? 17.862 -2.338 2.420 1.00 96.38 98 ILE A O 1
ATOM 766 N N . ILE A 1 99 ? 15.883 -1.303 2.043 1.00 96.38 99 ILE A N 1
ATOM 767 C CA . ILE A 1 99 ? 15.232 -1.594 3.317 1.00 96.38 99 ILE A CA 1
ATOM 768 C C . ILE A 1 99 ? 13.952 -2.395 3.074 1.00 96.38 99 ILE A C 1
ATOM 770 O O . ILE A 1 99 ? 13.506 -2.534 1.932 1.00 96.38 99 ILE A O 1
ATOM 774 N N . GLY A 1 100 ? 13.340 -2.857 4.162 1.00 96.44 100 GLY A N 1
ATOM 775 C CA . GLY A 1 100 ? 12.048 -3.529 4.139 1.00 96.44 100 GLY A CA 1
ATOM 776 C C . GLY A 1 100 ? 12.114 -5.013 3.800 1.00 96.44 100 GLY A C 1
ATOM 777 O O . GLY A 1 100 ? 13.185 -5.578 3.574 1.00 96.44 100 GLY A O 1
ATOM 778 N N . ASP A 1 101 ? 10.936 -5.626 3.788 1.00 96.75 101 ASP A N 1
ATOM 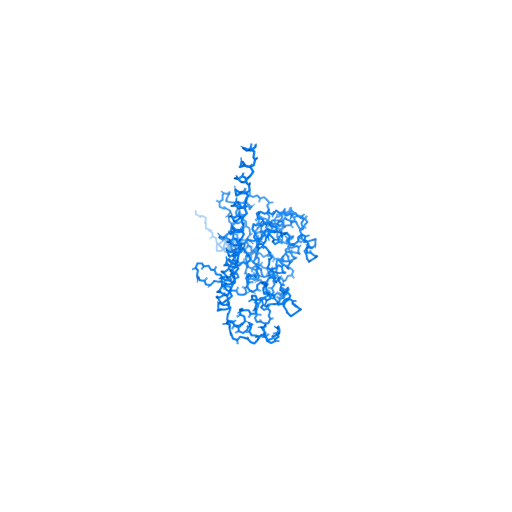779 C CA . ASP A 1 101 ? 10.730 -7.050 3.529 1.00 96.75 101 ASP A CA 1
ATOM 780 C C . ASP A 1 101 ? 9.621 -7.248 2.482 1.00 96.75 101 ASP A C 1
ATOM 782 O O . ASP A 1 101 ? 8.833 -6.341 2.197 1.00 96.75 101 ASP A O 1
ATOM 786 N N . GLU A 1 102 ? 9.587 -8.417 1.852 1.00 98.12 102 GLU A N 1
ATOM 787 C CA . GLU A 1 102 ? 8.489 -8.797 0.962 1.00 98.12 102 GLU A CA 1
ATOM 788 C C . GLU A 1 102 ? 7.241 -9.178 1.755 1.00 98.12 102 GLU A C 1
ATOM 790 O O . GLU A 1 102 ? 6.123 -8.900 1.317 1.00 98.12 102 GLU A O 1
ATOM 795 N N . ASP A 1 103 ? 7.424 -9.766 2.938 1.00 97.75 103 ASP A N 1
ATOM 796 C CA . ASP A 1 103 ? 6.361 -9.921 3.916 1.00 97.75 103 ASP A CA 1
ATOM 797 C C . ASP A 1 103 ? 6.051 -8.567 4.568 1.00 97.75 103 ASP A C 1
ATOM 799 O O . ASP A 1 103 ? 6.550 -8.217 5.639 1.00 97.75 103 ASP A O 1
ATOM 803 N N . CYS A 1 104 ? 5.252 -7.767 3.861 1.00 98.31 104 CYS A N 1
ATOM 804 C CA . CYS A 1 104 ? 4.922 -6.402 4.256 1.00 98.31 104 CYS A CA 1
ATOM 805 C C . CYS A 1 104 ? 3.423 -6.080 4.220 1.00 98.31 104 CYS A C 1
ATOM 807 O O . CYS A 1 104 ? 3.064 -4.939 4.494 1.00 98.31 104 CYS A O 1
ATOM 809 N N . LEU A 1 105 ? 2.535 -7.029 3.891 1.00 98.69 105 LEU A N 1
ATOM 810 C CA . LEU A 1 105 ? 1.097 -6.774 3.693 1.00 98.69 105 LEU A CA 1
ATOM 811 C C . LEU A 1 105 ? 0.315 -6.735 5.015 1.00 98.69 105 LEU A C 1
ATOM 813 O O . LEU A 1 105 ? -0.537 -7.579 5.308 1.00 98.69 105 LEU A O 1
ATOM 817 N N . TYR A 1 106 ? 0.612 -5.699 5.792 1.00 98.62 106 TYR A N 1
ATOM 818 C CA . TYR A 1 106 ? 0.047 -5.447 7.108 1.00 98.62 106 TYR A CA 1
ATOM 819 C C . TYR A 1 106 ? -0.675 -4.098 7.172 1.00 98.62 106 TYR A C 1
ATOM 821 O O . TYR A 1 106 ? -0.372 -3.171 6.413 1.00 98.62 106 TYR A O 1
ATOM 829 N N . LEU A 1 107 ? -1.616 -3.983 8.107 1.00 98.38 107 LEU A N 1
ATOM 830 C CA . LEU A 1 107 ? -2.300 -2.739 8.444 1.00 98.38 107 LEU A CA 1
ATOM 831 C C . LEU A 1 107 ? -2.239 -2.439 9.940 1.00 98.38 107 LEU A C 1
ATOM 833 O O . LEU A 1 107 ? -2.022 -3.327 10.764 1.00 98.38 107 LEU A O 1
ATOM 837 N N . ASN A 1 108 ? -2.446 -1.171 10.273 1.00 98.56 108 ASN A N 1
ATOM 838 C CA . ASN A 1 108 ? -2.464 -0.641 11.625 1.00 98.56 108 ASN A CA 1
ATOM 839 C C . ASN A 1 108 ? -3.801 0.057 11.868 1.00 98.56 108 ASN A C 1
ATOM 841 O O . ASN A 1 108 ? -4.232 0.855 11.034 1.00 98.56 108 ASN A O 1
ATOM 845 N N . ILE A 1 109 ? -4.431 -0.215 13.009 1.00 98.44 109 ILE A N 1
ATOM 846 C CA . ILE A 1 109 ? -5.658 0.443 13.462 1.00 98.44 109 ILE A CA 1
ATOM 847 C C . ILE A 1 109 ? -5.374 1.154 14.775 1.00 98.44 109 ILE A C 1
ATOM 849 O O . ILE A 1 109 ? -4.851 0.557 15.716 1.00 98.44 109 ILE A O 1
ATOM 853 N N . TYR A 1 110 ? -5.781 2.414 14.842 1.00 98.06 110 TYR A N 1
ATOM 854 C CA . TYR A 1 110 ? -5.737 3.224 16.044 1.00 98.06 110 TYR A CA 1
ATOM 855 C C . TYR A 1 110 ? -7.129 3.778 16.318 1.00 98.06 110 TYR A C 1
ATOM 857 O O . TYR A 1 110 ? -7.745 4.382 15.439 1.00 98.06 110 TYR A O 1
ATOM 865 N N . THR A 1 111 ? -7.638 3.556 17.525 1.00 97.31 111 THR A N 1
ATOM 866 C CA . THR A 1 111 ? -9.002 3.946 17.893 1.00 97.31 111 THR A CA 1
ATOM 867 C C . THR A 1 111 ? -9.044 4.552 19.295 1.00 97.31 111 THR A C 1
ATOM 869 O O . THR A 1 111 ? -8.403 4.017 20.200 1.00 97.31 111 THR A O 1
ATOM 872 N N . PRO A 1 112 ? -9.791 5.646 19.524 1.00 95.25 112 PRO A N 1
ATOM 873 C CA . PRO A 1 112 ? -9.950 6.227 20.857 1.00 95.25 112 PRO A CA 1
ATOM 874 C C . PRO A 1 112 ? -10.929 5.428 21.736 1.00 95.25 112 PRO A C 1
ATOM 876 O O . PRO A 1 112 ? -11.042 5.693 22.931 1.00 95.25 112 PRO A O 1
ATOM 879 N N . GLN A 1 113 ? -11.653 4.452 21.172 1.00 91.31 113 GLN A N 1
ATOM 880 C CA . GLN A 1 113 ? -12.653 3.672 21.902 1.00 91.31 113 GLN A CA 1
ATOM 881 C C . GLN A 1 113 ? -12.814 2.248 21.360 1.00 91.31 113 GLN A C 1
ATOM 883 O O . GLN A 1 113 ? -12.574 1.986 20.185 1.00 91.31 113 GLN A O 1
ATOM 888 N N . LEU A 1 114 ? -13.293 1.334 22.206 1.00 88.12 114 LEU A N 1
ATOM 889 C CA . LEU A 1 114 ? -13.665 -0.025 21.806 1.00 88.12 114 LEU A CA 1
ATOM 890 C C . LEU A 1 114 ? -15.158 -0.300 22.043 1.00 88.12 114 LEU A C 1
ATOM 892 O O . LEU A 1 114 ? -15.741 0.298 22.954 1.00 88.12 114 LEU A O 1
ATOM 896 N N . PRO A 1 115 ? -15.777 -1.231 21.283 1.00 81.56 115 PRO A N 1
ATOM 897 C CA . PRO A 1 115 ? -17.199 -1.570 21.423 1.00 81.56 115 PRO A CA 1
ATOM 898 C C . PRO A 1 115 ? -17.612 -2.031 22.828 1.00 81.56 115 PRO A C 1
ATOM 900 O O . PRO A 1 115 ? -18.766 -1.876 23.225 1.00 81.56 115 PRO A O 1
ATOM 903 N N . GLU A 1 116 ? -16.675 -2.604 23.586 1.00 78.38 116 GLU A N 1
ATOM 904 C CA . GLU A 1 116 ? -16.898 -3.034 24.972 1.00 78.38 116 GLU A CA 1
ATOM 905 C C . GLU A 1 116 ? -17.044 -1.849 25.941 1.00 78.38 116 GLU A C 1
ATOM 907 O O . GLU A 1 116 ? -17.689 -1.971 26.980 1.00 78.38 116 GLU A O 1
ATOM 912 N N . ILE A 1 117 ? -16.489 -0.687 25.580 1.00 74.56 117 ILE A N 1
ATOM 913 C CA . ILE A 1 117 ? -16.494 0.540 26.386 1.00 74.56 117 ILE A CA 1
ATOM 914 C C . ILE A 1 117 ? -17.696 1.414 26.018 1.00 74.56 117 ILE A C 1
ATOM 916 O O . ILE A 1 117 ? -18.348 1.994 26.886 1.00 74.56 117 ILE A O 1
ATOM 920 N N . THR A 1 118 ? -18.011 1.511 24.726 1.00 80.12 118 THR A N 1
ATOM 921 C CA . THR A 1 118 ? -19.090 2.359 24.212 1.00 80.12 118 THR A CA 1
ATOM 922 C C . THR A 1 118 ? -19.753 1.746 22.989 1.00 80.12 118 THR A C 1
ATOM 924 O O . THR A 1 118 ? -19.123 1.091 22.165 1.00 80.12 118 THR A O 1
ATOM 927 N N . LYS A 1 119 ? -21.059 1.997 22.859 1.00 79.56 119 LYS A N 1
ATOM 928 C CA . LYS A 1 119 ? -21.872 1.536 21.727 1.00 79.56 119 LYS A CA 1
ATOM 929 C C . LYS A 1 119 ? -21.926 2.532 20.566 1.00 79.56 119 LYS A C 1
ATOM 931 O O . LYS A 1 119 ? -22.524 2.208 19.543 1.00 79.56 119 LYS A O 1
ATOM 936 N N . SER A 1 120 ? -21.385 3.743 20.723 1.00 90.69 120 SER A N 1
ATOM 937 C CA . SER A 1 120 ? -21.273 4.677 19.600 1.00 90.69 120 SER A CA 1
ATOM 938 C C . SER A 1 120 ? -20.287 4.128 18.570 1.00 90.69 120 SER A C 1
ATOM 940 O O . SER A 1 120 ? -19.285 3.522 18.933 1.00 90.69 120 SER A O 1
ATOM 942 N N . LEU A 1 121 ? -20.575 4.334 17.286 1.00 96.31 121 LEU A N 1
ATOM 943 C CA . LEU A 1 121 ? -19.634 4.031 16.212 1.00 96.31 121 LEU A CA 1
ATOM 944 C C . LEU A 1 121 ? -18.979 5.326 15.740 1.00 96.31 121 LEU A C 1
ATOM 946 O O . LEU A 1 121 ? -19.655 6.354 15.648 1.00 96.31 121 LEU A O 1
ATOM 950 N N . LEU A 1 122 ? -17.685 5.267 15.438 1.00 97.69 122 LEU A N 1
ATOM 951 C CA . LEU A 1 122 ? -16.918 6.412 14.956 1.00 97.69 122 LEU A CA 1
ATOM 952 C C . LEU A 1 122 ? -16.701 6.360 13.439 1.00 97.69 122 LEU A C 1
ATOM 954 O O . LEU A 1 122 ? -16.563 5.268 12.879 1.00 97.69 122 LEU A O 1
ATOM 958 N N . PRO A 1 123 ? -16.612 7.519 12.763 1.00 98.31 123 PRO A N 1
ATOM 959 C CA . PRO A 1 123 ? -16.101 7.588 11.400 1.00 98.31 123 PRO A CA 1
ATOM 960 C C . PRO A 1 123 ? -14.690 6.997 11.300 1.00 98.31 123 PRO A C 1
ATOM 962 O O . PRO A 1 123 ? -13.887 7.089 12.232 1.00 98.31 123 PRO A O 1
ATOM 965 N N . VAL A 1 124 ? -14.382 6.408 10.146 1.00 98.81 124 VAL A N 1
ATOM 966 C CA . VAL A 1 124 ? -13.111 5.718 9.901 1.00 98.81 124 VAL A CA 1
ATOM 967 C C . VAL A 1 124 ? -12.339 6.461 8.820 1.00 98.81 124 VAL A C 1
ATOM 969 O O . VAL A 1 124 ? -12.825 6.612 7.700 1.00 98.81 124 VAL A O 1
ATOM 972 N N . MET A 1 125 ? -11.122 6.891 9.132 1.00 98.81 125 MET A N 1
ATOM 973 C CA . MET A 1 125 ? -10.192 7.514 8.197 1.00 98.81 125 MET A CA 1
ATOM 974 C C . MET A 1 125 ? -9.102 6.517 7.807 1.00 98.81 125 MET A C 1
ATOM 976 O O . MET A 1 125 ? -8.323 6.075 8.647 1.00 98.81 125 MET A O 1
ATOM 980 N N . VAL A 1 126 ? -9.044 6.160 6.525 1.00 98.88 126 VAL A N 1
ATOM 981 C CA . VAL A 1 126 ? -8.100 5.176 5.982 1.00 98.88 126 VAL A CA 1
ATOM 982 C C . VAL A 1 126 ? -7.058 5.877 5.119 1.00 98.88 126 VAL A C 1
ATOM 984 O O . VAL A 1 126 ? -7.379 6.372 4.038 1.00 98.88 126 VAL A O 1
ATOM 987 N N . TRP A 1 127 ? -5.815 5.899 5.586 1.00 98.81 127 TRP A N 1
ATOM 988 C CA . TRP A 1 127 ? -4.681 6.526 4.922 1.00 98.81 127 TRP A CA 1
ATOM 989 C C . TRP A 1 127 ? -4.002 5.588 3.919 1.00 98.81 127 TRP A C 1
ATOM 991 O O . TRP A 1 127 ? -3.565 4.489 4.270 1.00 98.81 127 TRP A O 1
ATOM 1001 N N . ILE A 1 128 ? -3.843 6.063 2.682 1.00 98.81 128 ILE A N 1
ATOM 1002 C CA . ILE A 1 128 ? -2.981 5.462 1.660 1.00 98.81 128 ILE A CA 1
ATOM 1003 C C . ILE A 1 128 ? -1.792 6.399 1.437 1.00 98.81 128 ILE A C 1
ATOM 1005 O O . ILE A 1 128 ? -1.952 7.517 0.939 1.00 98.81 128 ILE A O 1
ATOM 1009 N N . TYR A 1 129 ? -0.587 5.949 1.789 1.00 98.50 129 TYR A N 1
ATOM 1010 C CA . TYR A 1 129 ? 0.617 6.772 1.663 1.00 98.50 129 TYR A CA 1
ATOM 1011 C C . TYR A 1 129 ? 1.057 6.976 0.202 1.00 98.50 129 TYR A C 1
ATOM 1013 O O . TYR A 1 129 ? 0.754 6.181 -0.692 1.00 98.50 129 TYR A O 1
ATOM 1021 N N . GLY A 1 130 ? 1.783 8.079 -0.019 1.00 98.25 130 GLY A N 1
ATOM 1022 C CA . GLY A 1 130 ? 2.377 8.478 -1.298 1.00 98.25 130 GLY A CA 1
ATOM 1023 C C . GLY A 1 130 ? 3.706 7.787 -1.611 1.00 98.25 130 GLY A C 1
ATOM 1024 O O . GLY A 1 130 ? 3.873 6.617 -1.327 1.00 98.25 130 GLY A O 1
ATOM 1025 N N . GLY A 1 131 ? 4.655 8.500 -2.225 1.00 96.75 131 GLY A N 1
ATOM 1026 C CA . GLY A 1 131 ? 5.989 7.943 -2.519 1.00 96.75 131 GLY A CA 1
ATOM 1027 C C . GLY A 1 131 ? 6.157 7.367 -3.927 1.00 96.75 131 GLY A C 1
ATOM 1028 O O . GLY A 1 131 ? 6.977 6.483 -4.155 1.00 96.75 131 GLY A O 1
ATOM 1029 N N . GLY A 1 132 ? 5.375 7.866 -4.891 1.00 96.19 132 GLY 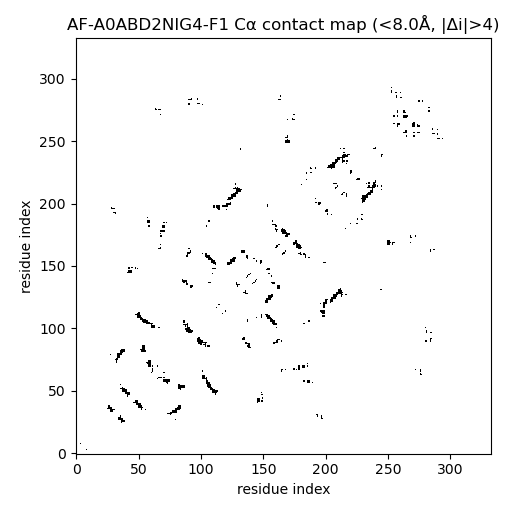A N 1
ATOM 1030 C CA . GLY A 1 132 ? 5.556 7.549 -6.313 1.00 96.19 132 GLY A CA 1
ATOM 1031 C C . GLY A 1 132 ? 5.365 6.075 -6.674 1.00 96.19 132 GLY A C 1
ATOM 1032 O O . GLY A 1 132 ? 5.823 5.680 -7.736 1.00 96.19 132 GLY A O 1
ATOM 1033 N N . PHE A 1 133 ? 4.711 5.293 -5.805 1.00 97.75 133 PHE A N 1
ATOM 1034 C CA . PHE A 1 133 ? 4.608 3.829 -5.876 1.00 97.75 133 PHE A CA 1
ATOM 1035 C C . PHE A 1 133 ? 5.925 3.068 -5.651 1.00 97.75 133 PHE A C 1
ATOM 1037 O O . PHE A 1 133 ? 5.937 1.851 -5.795 1.00 97.75 133 PHE A O 1
ATOM 1044 N N . GLU A 1 134 ? 7.006 3.747 -5.263 1.00 95.81 134 GLU A N 1
ATOM 1045 C CA . GLU A 1 134 ? 8.352 3.172 -5.102 1.00 95.81 134 GLU A CA 1
ATOM 1046 C C . GLU A 1 134 ? 8.823 3.146 -3.642 1.00 95.81 134 GLU A C 1
ATOM 1048 O O . GLU A 1 134 ? 9.608 2.280 -3.266 1.00 95.81 134 GLU A O 1
ATOM 1053 N N . ILE A 1 135 ? 8.351 4.089 -2.821 1.00 96.75 135 ILE A N 1
ATOM 1054 C CA . ILE A 1 135 ? 8.732 4.238 -1.410 1.00 96.75 135 ILE A CA 1
ATOM 1055 C C . ILE A 1 135 ? 7.513 4.548 -0.532 1.00 96.75 135 ILE A C 1
ATOM 1057 O O . ILE A 1 135 ? 6.446 4.898 -1.035 1.00 96.75 135 ILE A O 1
ATOM 1061 N N . GLY A 1 136 ? 7.693 4.472 0.783 1.00 96.75 136 GLY A N 1
ATOM 1062 C CA . GLY A 1 136 ? 6.695 4.782 1.803 1.00 96.75 136 GLY A CA 1
ATOM 1063 C C . GLY A 1 136 ? 6.389 3.594 2.712 1.00 96.75 136 GLY A C 1
ATOM 1064 O O . GLY A 1 136 ? 6.708 2.443 2.405 1.00 96.75 136 GLY A O 1
ATOM 1065 N N . SER A 1 137 ? 5.768 3.882 3.853 1.00 97.00 137 SER A N 1
ATOM 1066 C CA . SER A 1 137 ? 5.278 2.870 4.784 1.00 97.00 137 SER A CA 1
ATOM 1067 C C . SER A 1 137 ? 4.137 3.425 5.638 1.00 97.00 137 SER A C 1
ATOM 1069 O O . SER A 1 137 ? 3.890 4.633 5.686 1.00 97.00 137 SER A O 1
ATOM 1071 N N . SER A 1 138 ? 3.423 2.520 6.300 1.00 96.75 138 SER A N 1
ATOM 1072 C CA . SER A 1 138 ? 2.370 2.820 7.276 1.00 96.75 138 SER A CA 1
ATOM 1073 C C . SER A 1 138 ? 2.882 2.855 8.721 1.00 96.75 138 SER A C 1
ATOM 1075 O O . SER A 1 138 ? 2.092 2.768 9.661 1.00 96.75 138 SER A O 1
ATOM 1077 N N . GLU A 1 139 ? 4.197 2.963 8.918 1.00 94.75 139 GLU A N 1
ATOM 1078 C CA . GLU A 1 139 ? 4.806 3.009 10.245 1.00 94.75 139 GLU A CA 1
ATOM 1079 C C . GLU A 1 139 ? 4.390 4.260 11.021 1.00 94.75 139 GLU A C 1
ATOM 1081 O O . GLU A 1 139 ? 4.358 5.368 10.483 1.00 94.75 139 GLU A O 1
ATOM 1086 N N . TYR A 1 140 ? 4.154 4.094 12.324 1.00 91.94 140 TYR A N 1
ATOM 1087 C CA . TYR A 1 140 ? 3.692 5.168 13.209 1.00 91.94 140 TYR A CA 1
ATOM 1088 C C . TYR A 1 140 ? 4.559 6.435 13.123 1.00 91.94 140 TYR A C 1
ATOM 1090 O O . TYR A 1 140 ? 4.036 7.539 13.069 1.00 91.94 140 TYR A O 1
ATOM 1098 N N . ASN A 1 141 ? 5.885 6.292 13.036 1.00 90.25 141 ASN A N 1
ATOM 1099 C CA . ASN A 1 141 ? 6.799 7.438 12.979 1.00 90.25 141 ASN A CA 1
ATOM 1100 C C . ASN A 1 141 ? 6.674 8.268 11.688 1.00 90.25 141 ASN A C 1
ATOM 1102 O O . ASN A 1 141 ? 7.092 9.423 11.674 1.00 90.25 141 ASN A O 1
ATOM 1106 N N . LEU A 1 142 ? 6.129 7.694 10.609 1.00 90.50 142 LEU A N 1
ATOM 1107 C CA . LEU A 1 142 ? 5.909 8.392 9.339 1.00 90.50 142 LEU A CA 1
ATOM 1108 C C . LEU A 1 142 ? 4.469 8.887 9.185 1.00 90.50 142 LEU A C 1
ATOM 1110 O O . LEU A 1 142 ? 4.246 9.918 8.553 1.00 90.50 142 LEU A O 1
ATOM 1114 N N . VAL A 1 143 ? 3.498 8.156 9.738 1.00 91.44 143 VAL A N 1
ATOM 1115 C CA . VAL A 1 143 ? 2.057 8.418 9.573 1.00 91.44 143 VAL A CA 1
ATOM 1116 C C . VAL A 1 143 ? 1.329 8.514 10.917 1.00 91.44 143 VAL A C 1
ATOM 1118 O O . VAL A 1 143 ? 0.237 7.974 11.081 1.00 91.44 143 VAL A O 1
ATOM 1121 N N . GLY A 1 144 ? 1.956 9.188 11.885 1.00 90.44 144 GLY A N 1
ATOM 1122 C CA . GLY A 1 144 ? 1.472 9.323 13.260 1.00 90.44 144 GLY A CA 1
ATOM 1123 C C . GLY A 1 144 ? -0.003 9.749 13.332 1.00 90.44 144 GLY A C 1
ATOM 1124 O O . GLY A 1 144 ? -0.355 10.802 12.795 1.00 90.44 144 GLY A O 1
ATOM 1125 N N . PRO A 1 145 ? -0.877 8.958 13.978 1.00 95.19 145 PRO A N 1
ATOM 1126 C CA . PRO A 1 145 ? -2.318 9.183 14.006 1.00 95.19 145 PRO A CA 1
ATOM 1127 C C . PRO A 1 145 ? -2.752 10.208 15.066 1.00 95.19 145 PRO A C 1
ATOM 1129 O O . PRO A 1 145 ? -3.928 10.547 15.129 1.00 95.19 145 PRO A O 1
ATOM 1132 N N . ASP A 1 146 ? -1.837 10.692 15.908 1.00 96.50 146 ASP A N 1
ATOM 1133 C CA . ASP A 1 146 ? -2.110 11.446 17.138 1.00 96.50 146 ASP A CA 1
ATOM 1134 C C . ASP A 1 146 ? -3.099 12.597 16.961 1.00 96.50 146 ASP A C 1
ATOM 1136 O O . ASP A 1 146 ? -4.088 12.671 17.684 1.00 96.50 146 ASP A O 1
ATOM 1140 N N . TYR A 1 147 ? -2.885 13.448 15.957 1.00 96.69 147 TYR A N 1
ATOM 1141 C CA . TYR A 1 147 ? -3.758 14.598 15.710 1.00 96.69 147 TYR A CA 1
ATOM 1142 C C . TYR A 1 147 ? -5.144 14.205 15.192 1.00 96.69 147 TYR A C 1
ATOM 1144 O O . TYR A 1 147 ? -6.104 14.940 15.402 1.00 96.69 147 TYR A O 1
ATOM 1152 N N . PHE A 1 148 ? -5.269 13.051 14.531 1.00 97.12 148 PHE A N 1
ATOM 1153 C CA . PHE A 1 148 ? -6.576 12.510 14.164 1.00 97.12 148 PHE A CA 1
ATOM 1154 C C . PHE A 1 148 ? -7.277 11.920 15.387 1.00 97.12 148 PHE A C 1
ATOM 1156 O O . PHE A 1 148 ? -8.459 12.167 15.578 1.00 97.12 148 PHE A O 1
ATOM 1163 N N . LEU A 1 149 ? -6.551 11.195 16.240 1.00 97.31 149 LEU A N 1
ATOM 1164 C CA . LEU A 1 149 ? -7.087 10.575 17.461 1.00 97.31 149 LEU A CA 1
ATOM 1165 C C . LEU A 1 149 ? -7.425 11.590 18.561 1.00 97.31 149 LEU A C 1
ATOM 1167 O O . LEU A 1 149 ? -8.140 11.278 19.515 1.00 97.31 149 LEU A O 1
ATOM 1171 N N . ASP A 1 150 ? -6.933 12.819 18.431 1.00 95.75 150 ASP A N 1
ATOM 1172 C CA . ASP A 1 150 ? -7.391 13.951 19.226 1.00 95.75 150 ASP A CA 1
ATOM 1173 C C . ASP A 1 150 ? -8.828 14.379 18.901 1.00 95.75 150 ASP A C 1
ATOM 1175 O O . ASP A 1 150 ? -9.447 15.098 19.700 1.00 95.75 150 ASP A O 1
ATOM 1179 N N . GLU A 1 151 ? -9.371 13.887 17.791 1.00 95.19 151 GLU A N 1
ATOM 1180 C CA . GLU A 1 151 ? -10.768 13.956 17.376 1.00 95.19 151 GLU A CA 1
ATOM 1181 C C . GLU A 1 151 ? -11.428 12.564 17.477 1.00 95.19 151 GLU A C 1
ATOM 1183 O O . GLU A 1 151 ? -10.758 11.539 17.601 1.00 95.19 151 GLU A O 1
ATOM 1188 N N . ASP A 1 152 ? -12.761 12.505 17.444 1.00 93.81 152 ASP A N 1
ATOM 1189 C CA . ASP A 1 152 ? -13.508 11.249 17.625 1.00 93.81 152 ASP A CA 1
ATOM 1190 C C . ASP A 1 152 ? -13.584 10.439 16.313 1.00 93.81 152 ASP A C 1
ATOM 1192 O O . ASP A 1 152 ? -14.654 10.254 15.725 1.00 93.81 152 ASP A O 1
ATOM 1196 N N . VAL A 1 153 ? -12.430 9.968 15.828 1.00 97.69 153 VAL A N 1
ATOM 1197 C CA . VAL A 1 153 ? -12.297 9.147 14.610 1.00 97.69 153 VAL A CA 1
ATOM 1198 C C . VAL A 1 153 ? -11.379 7.945 14.824 1.00 97.69 153 VAL A C 1
ATOM 1200 O O . VAL A 1 153 ? -10.483 7.963 15.666 1.00 97.69 153 VAL A O 1
ATOM 1203 N N . ILE A 1 154 ? -11.574 6.899 14.021 1.00 98.50 154 ILE A N 1
ATOM 1204 C CA . ILE A 1 154 ? -10.625 5.785 13.911 1.00 98.50 154 ILE A CA 1
ATOM 1205 C C . ILE A 1 154 ? -9.661 6.071 12.772 1.00 98.50 154 ILE A C 1
ATOM 1207 O O . ILE A 1 154 ? -10.094 6.384 11.663 1.00 98.50 154 ILE A O 1
ATOM 1211 N N . PHE A 1 155 ? -8.368 5.899 13.021 1.00 98.75 155 PHE A N 1
ATOM 1212 C CA . PHE A 1 155 ? -7.336 6.020 12.002 1.00 98.75 155 PHE A CA 1
ATOM 1213 C C . PHE A 1 155 ? -6.818 4.640 11.604 1.00 98.75 155 PHE A C 1
ATOM 1215 O O . PHE A 1 155 ? -6.453 3.823 12.452 1.00 98.75 155 PHE A O 1
ATOM 1222 N N . VAL A 1 156 ? -6.753 4.387 10.300 1.00 98.81 156 VAL A N 1
ATOM 1223 C CA . VAL A 1 156 ? -6.218 3.151 9.732 1.00 98.81 156 VAL A CA 1
ATOM 1224 C C . VAL A 1 156 ? -5.170 3.496 8.686 1.00 98.81 156 VAL A C 1
ATOM 1226 O O . VAL A 1 156 ? -5.419 4.325 7.819 1.00 98.81 156 VAL A O 1
ATOM 1229 N N . ALA A 1 157 ? -4.021 2.832 8.716 1.00 98.50 157 ALA A N 1
ATOM 1230 C CA . ALA A 1 157 ? -3.014 2.915 7.659 1.00 98.50 157 ALA A CA 1
ATOM 1231 C C . ALA A 1 157 ? -2.520 1.513 7.315 1.00 98.50 157 ALA A C 1
ATOM 1233 O O . ALA A 1 157 ? -2.554 0.620 8.158 1.00 98.50 157 ALA A O 1
ATOM 1234 N N . PHE A 1 158 ? -2.070 1.295 6.084 1.00 98.75 158 PHE A N 1
ATOM 1235 C CA . PHE A 1 158 ? -1.616 -0.027 5.662 1.00 98.75 158 PHE A CA 1
ATOM 1236 C C . PHE A 1 158 ? -0.523 0.042 4.605 1.00 98.75 158 PHE A C 1
ATOM 1238 O O . PHE A 1 158 ? -0.426 1.007 3.848 1.00 98.75 158 PHE A O 1
ATOM 1245 N N . ASN A 1 159 ? 0.286 -1.008 4.556 1.00 98.69 159 ASN A N 1
ATOM 1246 C CA . ASN A 1 159 ? 1.314 -1.217 3.546 1.00 98.69 159 ASN A CA 1
ATOM 1247 C C . ASN A 1 159 ? 0.738 -1.875 2.298 1.00 98.69 159 ASN A C 1
ATOM 1249 O O . ASN A 1 159 ? -0.142 -2.727 2.387 1.00 98.69 159 ASN A O 1
ATOM 1253 N N . TYR A 1 160 ? 1.274 -1.516 1.136 1.00 98.88 160 TYR A N 1
ATOM 1254 C CA . TYR A 1 160 ? 1.014 -2.168 -0.147 1.00 98.88 160 TYR A CA 1
ATOM 1255 C C . TYR A 1 160 ? 2.336 -2.338 -0.900 1.00 98.88 160 TYR A C 1
ATOM 1257 O O . TYR A 1 160 ? 3.250 -1.530 -0.718 1.00 98.88 160 TYR A O 1
ATOM 1265 N N . ARG A 1 161 ? 2.463 -3.376 -1.744 1.00 98.81 161 ARG A N 1
ATOM 1266 C CA . ARG A 1 161 ? 3.721 -3.621 -2.469 1.00 98.81 161 ARG A CA 1
ATOM 1267 C C . ARG A 1 161 ? 4.098 -2.439 -3.360 1.00 98.81 161 ARG A C 1
ATOM 1269 O O . ARG A 1 161 ? 3.248 -1.850 -4.029 1.00 98.81 161 ARG A O 1
ATOM 1276 N N . LEU A 1 162 ? 5.398 -2.165 -3.416 1.00 98.62 162 LEU A N 1
ATOM 1277 C CA . LEU A 1 162 ? 6.003 -1.039 -4.125 1.00 98.62 162 LEU A CA 1
ATOM 1278 C C . LEU A 1 162 ? 6.875 -1.513 -5.294 1.00 98.62 162 LEU A C 1
ATOM 1280 O O . LEU A 1 162 ? 7.198 -2.700 -5.406 1.00 98.62 162 LEU A O 1
ATOM 1284 N N . GLY A 1 163 ? 7.218 -0.581 -6.179 1.00 96.94 163 GLY A N 1
ATOM 1285 C CA . GLY A 1 163 ? 8.140 -0.754 -7.294 1.00 96.94 163 GLY A CA 1
ATOM 1286 C C . GLY A 1 163 ? 7.874 -2.013 -8.109 1.00 96.94 163 GLY A C 1
ATOM 1287 O O . GLY A 1 163 ? 6.730 -2.364 -8.417 1.00 96.94 163 GLY A O 1
ATOM 1288 N N . ILE A 1 164 ? 8.941 -2.745 -8.425 1.00 97.31 164 ILE A N 1
ATOM 1289 C CA . ILE A 1 164 ? 8.841 -3.980 -9.210 1.00 97.31 164 ILE A CA 1
ATOM 1290 C C . ILE A 1 164 ? 7.990 -5.062 -8.524 1.00 97.31 164 ILE A C 1
ATOM 1292 O O . ILE A 1 164 ? 7.325 -5.836 -9.207 1.00 97.31 164 ILE A O 1
ATOM 1296 N N . PHE A 1 165 ? 7.934 -5.107 -7.192 1.00 98.44 165 PHE A N 1
ATOM 1297 C CA . PHE A 1 165 ? 7.143 -6.107 -6.465 1.00 98.44 165 PHE A CA 1
ATOM 1298 C C . PHE A 1 165 ? 5.637 -5.840 -6.575 1.00 98.44 165 PHE A C 1
ATOM 1300 O O . PHE A 1 165 ? 4.840 -6.773 -6.690 1.00 98.44 165 PHE A O 1
ATOM 1307 N N . GLY A 1 166 ? 5.238 -4.567 -6.581 1.00 98.25 166 GLY A N 1
ATOM 1308 C CA . GLY A 1 166 ? 3.837 -4.157 -6.687 1.00 98.25 166 GLY A CA 1
ATOM 1309 C C . GLY A 1 166 ? 3.344 -3.977 -8.121 1.00 98.25 166 GLY A C 1
ATOM 1310 O O . GLY A 1 166 ? 2.154 -4.164 -8.388 1.00 98.25 166 GLY A O 1
ATOM 1311 N N . PHE A 1 167 ? 4.228 -3.622 -9.052 1.00 98.00 167 PHE A N 1
ATOM 1312 C CA . PHE A 1 167 ? 3.822 -3.061 -10.344 1.00 98.00 167 PHE A CA 1
ATOM 1313 C C . PHE A 1 167 ? 4.495 -3.700 -11.564 1.00 98.00 167 PHE A C 1
ATOM 1315 O O . PHE A 1 167 ? 4.291 -3.216 -12.678 1.00 98.00 167 PHE A O 1
ATOM 1322 N N . LEU A 1 168 ? 5.219 -4.820 -11.407 1.00 97.62 168 LEU A N 1
ATOM 1323 C CA . LEU A 1 168 ? 5.664 -5.627 -12.551 1.00 97.62 168 LEU A CA 1
ATOM 1324 C C . LEU A 1 168 ? 4.468 -5.967 -13.453 1.00 97.62 168 LEU A C 1
ATOM 1326 O O . LEU A 1 168 ? 3.458 -6.481 -12.979 1.00 97.62 168 LEU A O 1
ATOM 1330 N N . SER A 1 169 ? 4.593 -5.716 -14.753 1.00 97.44 169 SER A N 1
ATOM 1331 C CA . SER A 1 169 ? 3.612 -6.125 -15.757 1.00 97.44 169 SER A CA 1
ATOM 1332 C C . SER A 1 169 ? 4.326 -6.522 -17.036 1.00 97.44 169 SER A C 1
ATOM 1334 O O . SER A 1 169 ? 5.261 -5.847 -17.455 1.00 97.44 169 SER A O 1
ATOM 1336 N N . LEU A 1 170 ? 3.867 -7.601 -17.666 1.00 96.62 170 LEU A N 1
ATOM 1337 C CA . LEU A 1 170 ? 4.335 -8.034 -18.987 1.00 96.62 170 LEU A CA 1
ATOM 1338 C C . LEU A 1 170 ? 3.302 -7.751 -20.085 1.00 96.62 170 LEU A C 1
ATOM 1340 O O . LEU A 1 170 ? 3.509 -8.119 -21.239 1.00 96.62 170 LEU A O 1
ATOM 1344 N N . GLY A 1 171 ? 2.203 -7.067 -19.742 1.00 94.75 171 GLY A N 1
ATOM 1345 C CA . GLY A 1 171 ? 1.127 -6.743 -20.681 1.00 94.75 171 GLY A CA 1
ATOM 1346 C C . GLY A 1 171 ? 0.283 -7.953 -21.092 1.00 94.75 171 GLY A C 1
ATOM 1347 O O . GLY A 1 171 ? -0.430 -7.886 -22.090 1.00 94.75 171 GLY A O 1
ATOM 1348 N N . ASP A 1 172 ? 0.360 -9.052 -20.339 1.00 95.50 172 ASP A N 1
ATOM 1349 C CA . ASP A 1 172 ? -0.354 -10.298 -20.603 1.00 95.50 172 ASP A CA 1
ATOM 1350 C C . ASP A 1 172 ? -0.996 -10.886 -19.333 1.00 95.50 172 ASP A C 1
ATOM 1352 O O . ASP A 1 172 ? -0.985 -10.286 -18.259 1.00 95.50 172 ASP A O 1
ATOM 1356 N N . LEU A 1 173 ? -1.596 -12.072 -19.458 1.00 95.00 173 LEU A N 1
ATOM 1357 C CA . LEU A 1 173 ? -2.273 -12.745 -18.345 1.00 95.00 173 LEU A CA 1
ATOM 1358 C C . LEU A 1 173 ? -1.321 -13.462 -17.375 1.00 95.00 173 LEU A C 1
ATOM 1360 O O . LEU A 1 173 ? -1.780 -13.917 -16.330 1.00 95.00 173 LEU A O 1
ATOM 1364 N N . VAL A 1 174 ? -0.027 -13.584 -17.691 1.00 94.25 174 VAL A N 1
ATOM 1365 C CA . VAL A 1 174 ? 0.952 -14.216 -16.790 1.00 94.25 174 VAL A CA 1
ATOM 1366 C C . VAL A 1 174 ? 1.283 -13.264 -15.646 1.00 94.25 174 VAL A C 1
ATOM 1368 O O . VAL A 1 174 ? 1.275 -13.676 -14.487 1.00 94.25 174 VAL A O 1
ATOM 1371 N N . VAL A 1 175 ? 1.530 -11.989 -15.967 1.00 95.12 175 VAL A N 1
ATOM 1372 C CA . VAL A 1 175 ? 1.663 -10.906 -14.981 1.00 95.12 175 VAL A CA 1
ATOM 1373 C C . VAL A 1 175 ? 0.922 -9.672 -15.493 1.00 95.12 175 VAL A C 1
ATOM 1375 O O . VAL A 1 175 ? 1.526 -8.807 -16.133 1.00 95.12 175 VAL A O 1
ATOM 1378 N N . PRO A 1 176 ? -0.384 -9.550 -15.197 1.00 95.00 176 PRO A N 1
ATOM 1379 C CA . PRO A 1 176 ? -1.175 -8.404 -15.645 1.00 95.00 176 PRO A CA 1
ATOM 1380 C C . PRO A 1 176 ? -0.787 -7.098 -14.928 1.00 95.00 176 PRO A C 1
ATOM 1382 O O . PRO A 1 176 ? -1.087 -6.012 -15.418 1.00 95.00 176 PRO A O 1
ATOM 1385 N N . GLY A 1 177 ? -0.100 -7.190 -13.785 1.00 96.38 177 GLY A N 1
ATOM 1386 C CA . GLY A 1 177 ? 0.371 -6.056 -12.989 1.00 96.38 177 GLY A CA 1
ATOM 1387 C C . GLY A 1 177 ? -0.652 -5.494 -12.009 1.00 96.38 177 GLY A C 1
ATOM 1388 O O . GLY A 1 177 ? -1.650 -6.147 -11.682 1.00 96.38 177 GLY A O 1
ATOM 1389 N N . ASN A 1 178 ? -0.373 -4.285 -11.514 1.00 98.06 178 ASN A N 1
ATOM 1390 C CA . ASN A 1 178 ? -1.172 -3.557 -10.519 1.00 98.06 178 ASN A CA 1
ATOM 1391 C C . ASN A 1 178 ? -1.413 -4.338 -9.219 1.00 98.06 178 ASN A C 1
ATOM 1393 O O . ASN A 1 178 ? -2.476 -4.225 -8.610 1.00 98.06 178 ASN A O 1
ATOM 1397 N N . ASN A 1 179 ? -0.453 -5.156 -8.794 1.00 98.50 179 ASN A N 1
ATOM 1398 C CA . ASN A 1 179 ? -0.576 -5.915 -7.558 1.00 98.50 179 ASN A CA 1
ATOM 1399 C C . ASN A 1 179 ? -0.596 -5.002 -6.328 1.00 98.50 179 ASN A C 1
ATOM 1401 O O . ASN A 1 179 ? -1.436 -5.231 -5.473 1.00 98.50 179 ASN A O 1
ATOM 1405 N N . GLY A 1 180 ? 0.167 -3.903 -6.305 1.00 98.75 180 GLY A N 1
ATOM 1406 C CA . GLY A 1 180 ? 0.075 -2.892 -5.240 1.00 98.75 180 GLY A CA 1
ATOM 1407 C C . GLY A 1 180 ? -1.331 -2.284 -5.100 1.00 98.75 180 GLY A C 1
ATOM 1408 O O . GLY A 1 180 ? -1.845 -2.152 -3.995 1.00 98.75 180 GLY A O 1
ATOM 1409 N N . LEU A 1 181 ? -2.030 -2.010 -6.212 1.00 98.88 181 LEU A N 1
ATOM 1410 C CA . LEU A 1 181 ? -3.431 -1.544 -6.172 1.00 98.88 181 LEU A CA 1
ATOM 1411 C C . LEU A 1 181 ? -4.406 -2.652 -5.735 1.00 98.88 181 LEU A C 1
ATOM 1413 O O . LEU A 1 181 ? -5.431 -2.386 -5.104 1.00 98.88 181 LEU A O 1
ATOM 1417 N N . LYS A 1 182 ? -4.117 -3.913 -6.07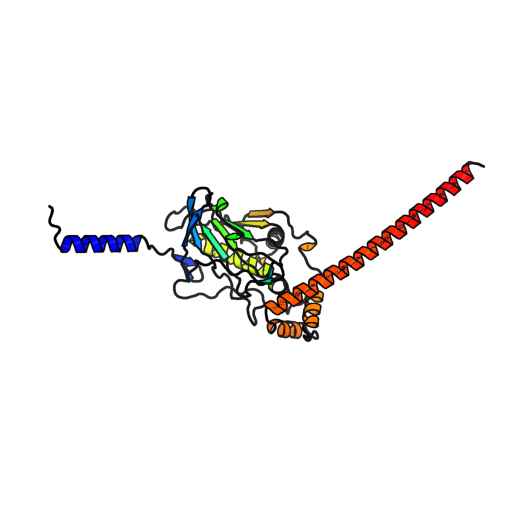6 1.00 98.88 182 LYS A N 1
ATOM 1418 C CA . LYS A 1 182 ? -4.910 -5.060 -5.605 1.00 98.88 182 LYS A CA 1
ATOM 1419 C C . LYS A 1 182 ? -4.699 -5.300 -4.109 1.00 98.88 182 LYS A C 1
ATOM 1421 O O . LYS A 1 182 ? -5.667 -5.649 -3.440 1.00 98.88 182 LYS A O 1
ATOM 1426 N N . ASP A 1 183 ? -3.491 -5.067 -3.596 1.00 98.94 183 ASP A N 1
ATOM 1427 C CA . ASP A 1 183 ? -3.165 -5.107 -2.166 1.00 98.94 183 ASP A CA 1
ATOM 1428 C C . ASP A 1 183 ? -4.022 -4.081 -1.422 1.00 98.94 183 ASP A C 1
ATOM 1430 O O . ASP A 1 183 ? -4.764 -4.444 -0.513 1.00 98.94 183 ASP A O 1
ATOM 1434 N N . GLN A 1 184 ? -4.046 -2.836 -1.909 1.00 98.94 184 GLN A N 1
ATOM 1435 C CA . GLN A 1 184 ? -4.908 -1.780 -1.371 1.00 98.94 184 GLN A CA 1
ATOM 1436 C C . GLN A 1 184 ? -6.393 -2.168 -1.399 1.00 98.94 184 GLN A C 1
ATOM 1438 O O . GLN A 1 184 ? -7.103 -1.991 -0.412 1.00 98.94 184 GLN A O 1
ATOM 1443 N N . SER A 1 185 ? -6.882 -2.749 -2.499 1.00 98.88 185 SER A N 1
ATOM 1444 C CA . SER A 1 185 ? -8.281 -3.184 -2.581 1.00 98.88 185 SER A CA 1
ATOM 1445 C C . SER A 1 185 ? -8.612 -4.305 -1.591 1.00 98.88 185 SER A C 1
ATOM 1447 O O . SER A 1 185 ? -9.737 -4.354 -1.091 1.00 98.88 185 SER A O 1
ATOM 1449 N N . LEU A 1 186 ? -7.669 -5.212 -1.322 1.00 98.88 186 LEU A N 1
ATOM 1450 C CA . LEU A 1 186 ? -7.848 -6.275 -0.337 1.00 98.88 186 LEU A CA 1
ATOM 1451 C C . LEU A 1 186 ? -7.807 -5.720 1.093 1.00 98.88 186 LEU A C 1
ATOM 1453 O O . LEU A 1 186 ? -8.666 -6.089 1.890 1.00 98.88 186 LEU A O 1
ATOM 1457 N N . ALA A 1 187 ? -6.901 -4.783 1.388 1.00 98.88 187 ALA A N 1
ATOM 1458 C CA . ALA A 1 187 ? -6.856 -4.078 2.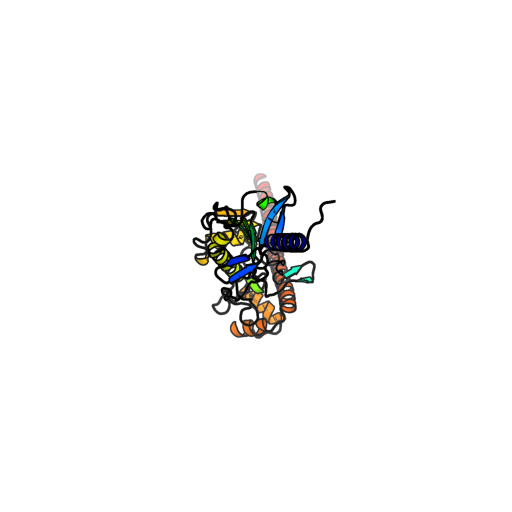668 1.00 98.88 187 ALA A CA 1
ATOM 1459 C C . ALA A 1 187 ? -8.167 -3.323 2.939 1.00 98.88 187 ALA A C 1
ATOM 1461 O O . ALA A 1 187 ? -8.776 -3.500 3.989 1.00 98.88 187 ALA A O 1
ATOM 1462 N N . LEU A 1 188 ? -8.672 -2.555 1.966 1.00 98.94 188 LEU A N 1
ATOM 1463 C CA . LEU A 1 188 ? -9.956 -1.848 2.079 1.00 98.94 188 LEU A CA 1
ATOM 1464 C C . LEU A 1 188 ? -11.126 -2.804 2.341 1.00 98.94 188 LEU A C 1
ATOM 1466 O O . LEU A 1 188 ? -12.027 -2.487 3.117 1.00 98.94 188 LEU A O 1
ATOM 1470 N N . LYS A 1 189 ? -11.108 -3.989 1.722 1.00 98.81 189 LYS A N 1
ATOM 1471 C CA . LYS A 1 189 ? -12.120 -5.022 1.957 1.00 98.81 189 LYS A CA 1
ATOM 1472 C C . LYS A 1 189 ? -12.026 -5.585 3.374 1.00 98.81 189 LYS A C 1
ATOM 1474 O O . LYS A 1 189 ? -13.052 -5.702 4.038 1.00 98.81 189 LYS A O 1
ATOM 1479 N N . TRP A 1 190 ? -10.814 -5.885 3.836 1.00 98.81 190 TRP A N 1
ATOM 1480 C CA . TRP A 1 190 ? -10.575 -6.340 5.203 1.00 98.81 190 TRP A CA 1
ATOM 1481 C C . TRP A 1 190 ? -11.056 -5.292 6.215 1.00 98.81 190 TRP A C 1
ATOM 1483 O O . TRP A 1 190 ? -11.810 -5.614 7.129 1.00 98.81 190 TRP A O 1
ATOM 1493 N N . ILE A 1 191 ? -10.725 -4.014 6.003 1.00 98.88 191 ILE A N 1
ATOM 1494 C CA . ILE A 1 191 ? -11.174 -2.904 6.855 1.00 98.88 191 ILE A CA 1
ATOM 1495 C C . ILE A 1 191 ? -12.704 -2.852 6.892 1.00 98.88 191 ILE A C 1
ATOM 1497 O O . ILE A 1 191 ? -13.289 -2.885 7.972 1.00 98.88 191 ILE A O 1
ATOM 1501 N N . LYS A 1 192 ? -13.372 -2.851 5.731 1.00 98.69 192 LYS A N 1
ATOM 1502 C CA . LYS A 1 192 ? -14.842 -2.830 5.642 1.00 98.69 192 LYS A CA 1
ATOM 1503 C C . LYS A 1 192 ? -15.499 -3.970 6.433 1.00 98.69 192 LYS A C 1
ATOM 1505 O O . LYS A 1 192 ? -16.545 -3.744 7.041 1.00 98.69 192 LYS A O 1
ATOM 1510 N N . ASN A 1 193 ? -14.891 -5.156 6.439 1.00 98.44 193 ASN A N 1
ATOM 1511 C CA . ASN A 1 193 ? -15.406 -6.337 7.135 1.00 98.44 193 ASN A CA 1
ATOM 1512 C C . ASN A 1 193 ? -15.152 -6.325 8.650 1.00 98.44 193 ASN A C 1
ATOM 1514 O O . ASN A 1 193 ? -15.950 -6.884 9.397 1.00 98.44 193 ASN A O 1
ATOM 1518 N N . ASN A 1 194 ? -14.062 -5.702 9.106 1.00 98.62 194 ASN A N 1
ATOM 1519 C CA . ASN A 1 194 ? -13.581 -5.854 10.481 1.00 98.62 194 ASN A CA 1
ATOM 1520 C C . ASN A 1 194 ? -13.757 -4.605 11.349 1.00 98.62 194 ASN A C 1
ATOM 1522 O O . ASN A 1 194 ? -13.788 -4.724 12.572 1.00 98.62 194 ASN A O 1
ATOM 1526 N N . ILE A 1 195 ? -13.891 -3.411 10.761 1.00 98.25 195 ILE A N 1
ATOM 1527 C CA . ILE A 1 195 ? -13.760 -2.149 11.509 1.00 98.25 195 ILE A CA 1
ATOM 1528 C C . ILE A 1 195 ? -14.818 -1.951 12.603 1.00 98.25 195 ILE A C 1
ATOM 1530 O O . ILE A 1 195 ? -14.573 -1.245 13.579 1.00 98.25 195 ILE A O 1
ATOM 1534 N N . LEU A 1 196 ? -15.959 -2.639 12.496 1.00 96.94 196 LEU A N 1
ATOM 1535 C CA . LEU A 1 196 ? -16.988 -2.648 13.535 1.00 96.94 196 LEU A CA 1
ATOM 1536 C C . LEU A 1 196 ? -16.452 -3.172 14.877 1.00 96.94 196 LEU A C 1
ATOM 1538 O O . LEU A 1 196 ? -16.794 -2.631 15.927 1.00 96.94 196 LEU A O 1
ATOM 1542 N N . ASN A 1 197 ? -15.560 -4.165 14.846 1.00 96.50 197 ASN A N 1
ATOM 1543 C CA . ASN A 1 197 ? -14.968 -4.763 16.047 1.00 96.50 197 ASN A CA 1
ATOM 1544 C C . ASN A 1 197 ? -13.985 -3.814 16.754 1.00 96.50 197 ASN A C 1
ATOM 1546 O O . ASN A 1 197 ? -13.628 -4.041 17.906 1.00 96.50 197 ASN A O 1
ATOM 1550 N N . PHE A 1 198 ? -13.603 -2.721 16.092 1.00 97.00 198 PHE A N 1
ATOM 1551 C CA . PHE A 1 198 ? -12.752 -1.658 16.628 1.00 97.00 198 PHE A CA 1
ATOM 1552 C C . PHE A 1 198 ? -13.551 -0.400 17.004 1.00 97.00 198 PHE A C 1
ATOM 1554 O O . PHE A 1 198 ? -12.960 0.621 17.342 1.00 97.00 198 PHE A O 1
ATOM 1561 N N . GLY A 1 199 ? -14.889 -0.453 16.943 1.00 96.56 199 GLY A N 1
ATOM 1562 C CA . GLY A 1 199 ? -15.769 0.683 17.240 1.00 96.56 199 GLY A CA 1
ATOM 1563 C C . GLY A 1 199 ? -16.028 1.608 16.048 1.00 96.56 199 GLY A C 1
ATOM 1564 O O . GLY A 1 199 ? -16.527 2.716 16.237 1.00 96.56 199 GLY A O 1
ATOM 1565 N N . GLY A 1 200 ? -15.688 1.187 14.827 1.00 97.81 200 GLY A N 1
ATOM 1566 C CA . GLY A 1 200 ? -15.858 1.988 13.618 1.00 97.81 200 GLY A CA 1
ATOM 1567 C C . GLY A 1 200 ? -17.172 1.730 12.895 1.00 97.81 200 GLY A C 1
ATOM 1568 O O . GLY A 1 200 ? -17.660 0.602 12.818 1.00 97.81 200 GLY A O 1
ATOM 1569 N N . ASP A 1 201 ? -17.728 2.775 12.295 1.00 97.81 201 ASP A N 1
ATOM 1570 C CA . ASP A 1 201 ? -18.865 2.652 11.396 1.00 97.81 201 ASP A CA 1
ATOM 1571 C C . ASP A 1 201 ? -18.384 2.255 9.999 1.00 97.81 201 ASP A C 1
ATOM 1573 O O . ASP A 1 201 ? -17.840 3.060 9.239 1.00 97.81 201 ASP A O 1
ATOM 1577 N N . SER A 1 202 ? -18.639 1.001 9.623 1.00 97.50 202 SER A N 1
ATOM 1578 C CA . SER A 1 202 ? -18.296 0.499 8.290 1.00 97.50 202 SER A CA 1
ATOM 1579 C C . SER A 1 202 ? -18.967 1.298 7.157 1.00 97.50 202 SER A C 1
ATOM 1581 O O . SER A 1 202 ? -18.521 1.222 6.013 1.00 97.50 202 SER A O 1
ATOM 1583 N N . ASN A 1 203 ? -20.046 2.040 7.434 1.00 98.00 203 ASN A N 1
ATOM 1584 C CA . ASN A 1 203 ? -20.766 2.874 6.469 1.00 98.00 203 ASN A CA 1
ATOM 1585 C C . ASN A 1 203 ? -20.329 4.347 6.485 1.00 98.00 203 ASN A C 1
ATOM 1587 O O . ASN A 1 203 ? -20.944 5.157 5.791 1.00 98.00 203 ASN A O 1
ATOM 1591 N N . GLN A 1 204 ? -19.284 4.693 7.239 1.00 98.31 204 GLN A N 1
ATOM 1592 C CA . GLN A 1 204 ? -18.668 6.021 7.250 1.00 98.31 204 GLN A CA 1
ATOM 1593 C C . GLN A 1 204 ? -17.145 5.904 7.126 1.00 98.31 204 GLN A C 1
ATOM 1595 O O . GLN A 1 204 ? -16.384 6.414 7.949 1.00 98.31 204 GLN A O 1
ATOM 1600 N N . ILE A 1 205 ? -16.700 5.210 6.075 1.00 98.88 205 ILE A N 1
ATOM 1601 C CA . ILE A 1 205 ? -15.280 5.080 5.740 1.00 98.88 205 ILE A CA 1
ATOM 1602 C C . ILE A 1 205 ? -14.886 6.191 4.761 1.00 98.88 205 ILE A C 1
ATOM 1604 O O . ILE A 1 205 ? -15.406 6.266 3.641 1.00 98.88 205 ILE A O 1
ATOM 1608 N N . THR A 1 206 ? -13.930 7.021 5.169 1.00 98.94 206 THR A N 1
ATOM 1609 C CA . THR A 1 206 ? -13.243 8.003 4.326 1.00 98.94 206 THR A CA 1
ATOM 1610 C C . THR A 1 206 ? -11.857 7.484 3.972 1.00 98.94 206 THR A C 1
ATOM 1612 O O . THR A 1 206 ? -11.030 7.286 4.858 1.00 98.94 206 THR A O 1
ATOM 1615 N N . VAL A 1 207 ? -11.575 7.290 2.684 1.00 98.94 207 VAL A N 1
ATOM 1616 C CA . VAL A 1 207 ? -10.220 6.955 2.218 1.00 98.94 207 VAL A CA 1
ATOM 1617 C C . VAL A 1 207 ? -9.509 8.233 1.801 1.00 98.94 207 VAL A C 1
ATOM 1619 O O . VAL A 1 207 ? -10.023 9.002 0.992 1.00 98.94 207 VAL A O 1
ATOM 1622 N N . PHE A 1 208 ? -8.317 8.468 2.324 1.00 98.81 208 PHE A N 1
ATOM 1623 C CA . PHE A 1 208 ? -7.541 9.660 2.015 1.00 98.81 208 PHE A CA 1
ATOM 1624 C C . PHE A 1 208 ? -6.072 9.338 1.793 1.00 98.81 208 PHE A C 1
ATOM 1626 O O . PHE A 1 208 ? -5.572 8.295 2.212 1.00 98.81 208 PHE A O 1
ATOM 1633 N N . GLY A 1 209 ? -5.393 10.192 1.039 1.00 98.62 209 GLY A N 1
ATOM 1634 C CA . GLY A 1 209 ? -4.038 9.909 0.601 1.00 98.62 209 GLY A CA 1
ATOM 1635 C C . GLY A 1 209 ? -3.415 11.080 -0.128 1.00 98.62 209 GLY A C 1
ATOM 1636 O O . GLY A 1 209 ? -4.105 11.872 -0.773 1.00 98.62 209 GLY A O 1
ATOM 1637 N N . HIS A 1 210 ? -2.088 11.139 -0.063 1.00 98.06 210 HIS A N 1
ATOM 1638 C CA . HIS A 1 210 ? -1.279 12.172 -0.698 1.00 98.06 210 HIS A CA 1
ATOM 1639 C C . HIS A 1 210 ? -0.452 11.614 -1.859 1.00 98.06 210 HIS A C 1
ATOM 1641 O O . HIS A 1 210 ? 0.070 10.498 -1.794 1.00 98.06 210 HIS A O 1
ATOM 1647 N N . SER A 1 211 ? -0.290 12.396 -2.931 1.00 98.50 211 SER A N 1
ATOM 1648 C CA . SER A 1 211 ? 0.548 12.046 -4.085 1.00 98.50 211 SER A CA 1
ATOM 1649 C C . SER A 1 211 ? 0.142 10.685 -4.682 1.00 98.50 211 SER A C 1
ATOM 1651 O O . SER A 1 211 ? -0.997 10.541 -5.122 1.00 98.50 211 SER A O 1
ATOM 1653 N N . ALA A 1 212 ? 1.025 9.680 -4.726 1.00 98.69 212 ALA 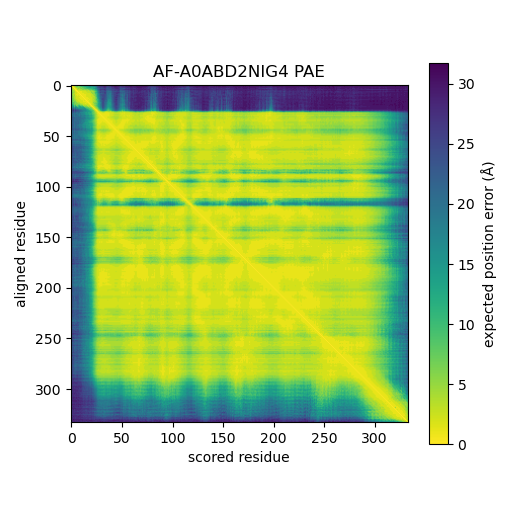A N 1
ATOM 1654 C CA . ALA A 1 212 ? 0.699 8.342 -5.236 1.00 98.69 212 ALA A CA 1
ATOM 1655 C C . ALA A 1 212 ? -0.464 7.669 -4.480 1.00 98.69 212 ALA A C 1
ATOM 1657 O O . ALA A 1 212 ? -1.240 6.928 -5.085 1.00 98.69 212 ALA A O 1
ATOM 1658 N N . GLY A 1 213 ? -0.665 7.995 -3.199 1.00 98.75 213 GLY A N 1
ATOM 1659 C CA . GLY A 1 213 ? -1.843 7.579 -2.441 1.00 98.75 213 GLY A CA 1
ATOM 1660 C C . GLY A 1 213 ? -3.124 8.220 -2.978 1.00 98.75 213 GLY A C 1
ATOM 1661 O O . GLY A 1 213 ? -4.117 7.539 -3.212 1.00 98.75 213 GLY A O 1
ATOM 1662 N N . SER A 1 214 ? -3.076 9.510 -3.316 1.00 98.81 214 SER A N 1
ATOM 1663 C CA . SER A 1 214 ? -4.183 10.209 -3.987 1.00 98.81 214 SER A CA 1
ATOM 1664 C C . SER A 1 214 ? -4.471 9.641 -5.386 1.00 98.81 214 SER A C 1
ATOM 1666 O O . SER A 1 214 ? -5.625 9.464 -5.780 1.00 98.81 214 SER A O 1
ATOM 1668 N N . VAL A 1 215 ? -3.426 9.290 -6.147 1.00 98.81 215 VAL A N 1
ATOM 1669 C CA . VAL A 1 215 ? -3.570 8.590 -7.437 1.00 98.81 215 VAL A CA 1
ATOM 1670 C C . VAL A 1 215 ? -4.228 7.219 -7.243 1.00 98.81 215 VAL A C 1
ATOM 1672 O O . VAL A 1 215 ? -5.144 6.876 -7.990 1.00 98.81 215 VAL A O 1
ATOM 1675 N N . SER A 1 216 ? -3.823 6.468 -6.217 1.00 98.88 216 SER A N 1
ATOM 1676 C CA . SER A 1 216 ? -4.425 5.179 -5.850 1.00 98.88 216 SER A CA 1
ATOM 1677 C C . SER A 1 216 ? -5.924 5.312 -5.584 1.00 98.88 216 SER A C 1
ATOM 1679 O O . SER A 1 216 ? -6.726 4.566 -6.143 1.00 98.88 216 SER A O 1
ATOM 1681 N N . ILE A 1 217 ? -6.331 6.328 -4.819 1.00 98.88 217 ILE A N 1
ATOM 1682 C CA . ILE A 1 217 ? -7.746 6.632 -4.551 1.00 98.88 217 ILE A CA 1
ATOM 1683 C C . ILE A 1 217 ? -8.503 6.925 -5.845 1.00 98.88 217 ILE A C 1
ATOM 1685 O O . ILE A 1 217 ? -9.599 6.407 -6.058 1.00 98.88 217 ILE A O 1
ATOM 1689 N N . SER A 1 218 ? -7.896 7.695 -6.750 1.00 98.69 218 SER A N 1
ATOM 1690 C CA . SER A 1 218 ? -8.465 7.952 -8.072 1.00 98.69 218 SER A CA 1
ATOM 1691 C C . SER A 1 218 ? -8.720 6.657 -8.852 1.00 98.69 218 SER A C 1
ATOM 1693 O O . SER A 1 218 ? -9.772 6.532 -9.482 1.00 98.69 218 SER A O 1
ATOM 1695 N N . TYR A 1 219 ? -7.814 5.674 -8.781 1.00 98.69 219 TYR A N 1
ATOM 1696 C CA . TYR A 1 219 ? -8.030 4.346 -9.364 1.00 98.69 219 TYR A CA 1
ATOM 1697 C C . TYR A 1 219 ? -9.122 3.551 -8.639 1.00 98.69 219 TYR A C 1
ATOM 1699 O O . TYR A 1 219 ? -9.943 2.909 -9.296 1.00 98.69 219 TYR A O 1
ATOM 1707 N N . HIS A 1 220 ? -9.193 3.615 -7.310 1.00 98.81 220 HIS A N 1
ATOM 1708 C CA . HIS A 1 220 ? -10.229 2.930 -6.535 1.00 98.81 220 HIS A CA 1
ATOM 1709 C C . HIS A 1 220 ? -11.641 3.447 -6.823 1.00 98.81 220 HIS A C 1
ATOM 1711 O O . HIS A 1 220 ? -12.569 2.645 -6.879 1.00 98.81 220 HIS A O 1
ATOM 1717 N N . LEU A 1 221 ? -11.808 4.745 -7.095 1.00 98.50 221 LEU A N 1
ATOM 1718 C CA . LEU A 1 221 ? -13.090 5.309 -7.542 1.00 98.50 221 LEU A CA 1
ATOM 1719 C C . LEU A 1 221 ? -13.577 4.718 -8.876 1.00 98.50 221 LEU A C 1
ATOM 1721 O O . LEU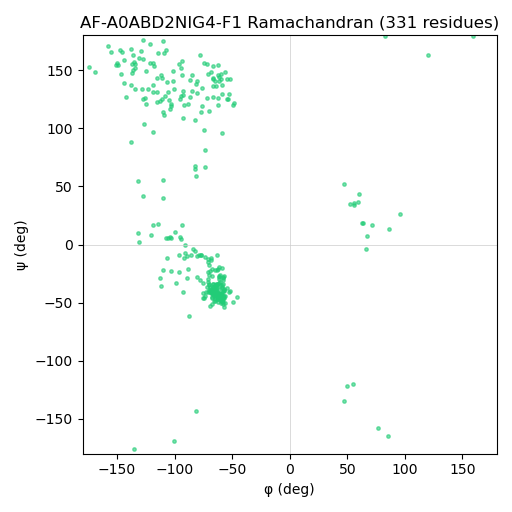 A 1 221 ? -14.777 4.695 -9.140 1.00 98.50 221 LEU A O 1
ATOM 1725 N N . GLN A 1 222 ? -12.655 4.255 -9.723 1.00 97.56 222 GLN A N 1
ATOM 1726 C CA . GLN A 1 222 ? -12.948 3.707 -11.052 1.00 97.56 222 GLN A CA 1
ATOM 1727 C C . GLN A 1 222 ? -13.038 2.175 -11.050 1.00 97.56 222 GLN A C 1
ATOM 1729 O O . GLN A 1 222 ? -13.658 1.581 -11.933 1.00 97.56 222 GLN A O 1
ATOM 1734 N N . SER A 1 223 ? -12.400 1.521 -10.079 1.00 97.88 223 SER A N 1
ATOM 1735 C CA . SER A 1 223 ? -12.247 0.072 -10.053 1.00 97.88 223 SER A CA 1
ATOM 1736 C C . SER A 1 223 ? -13.500 -0.635 -9.525 1.00 97.88 223 SER A C 1
ATOM 1738 O O . SER A 1 223 ? -13.956 -0.343 -8.417 1.00 97.88 223 SER A O 1
ATOM 1740 N N . PRO A 1 224 ? -14.018 -1.664 -10.224 1.00 97.69 224 PRO A N 1
ATOM 1741 C CA . PRO A 1 224 ? -15.107 -2.481 -9.696 1.00 97.69 224 PRO A CA 1
ATOM 1742 C C . PRO A 1 224 ? -14.700 -3.281 -8.449 1.00 97.69 224 PRO A C 1
ATOM 1744 O O . PRO A 1 224 ? -15.573 -3.656 -7.671 1.00 97.69 224 PRO A O 1
ATOM 1747 N N . LEU A 1 225 ? -13.399 -3.521 -8.232 1.00 96.75 225 LEU A N 1
ATOM 1748 C CA . LEU A 1 225 ? -12.898 -4.254 -7.061 1.00 96.75 225 LEU A CA 1
ATOM 1749 C C . LEU A 1 225 ? -13.072 -3.477 -5.754 1.00 96.75 225 LEU A C 1
ATOM 1751 O O . LEU A 1 225 ? -13.113 -4.083 -4.687 1.00 96.75 225 LEU A O 1
ATOM 1755 N N . SER A 1 226 ? -13.187 -2.152 -5.838 1.00 97.94 226 SER A N 1
ATOM 1756 C CA . SER A 1 226 ? -13.293 -1.269 -4.672 1.00 97.94 226 SER A CA 1
ATOM 1757 C C . SER A 1 226 ? -14.694 -0.689 -4.490 1.00 97.94 226 SER A C 1
ATOM 1759 O O . SER A 1 226 ? -14.938 0.118 -3.592 1.00 97.94 226 SER A O 1
ATOM 1761 N N . LYS A 1 227 ? -15.642 -1.134 -5.322 1.00 97.25 227 LYS A N 1
ATOM 1762 C CA . LYS A 1 227 ? -17.040 -0.728 -5.246 1.00 97.25 227 LYS A CA 1
ATOM 1763 C C . LYS A 1 227 ? -17.616 -1.079 -3.871 1.00 97.25 227 LYS A C 1
ATOM 1765 O O . LYS A 1 227 ? -17.546 -2.226 -3.442 1.00 97.25 227 LYS A O 1
ATOM 1770 N N . ASN A 1 228 ? -18.244 -0.094 -3.230 1.00 97.38 228 ASN A N 1
ATOM 1771 C CA . ASN A 1 228 ? -18.892 -0.207 -1.917 1.00 97.38 228 ASN A CA 1
ATOM 1772 C C . ASN A 1 228 ? -17.949 -0.527 -0.736 1.00 97.38 228 ASN A C 1
ATOM 1774 O O . ASN A 1 228 ? -18.427 -0.970 0.309 1.00 97.38 228 ASN A O 1
ATOM 1778 N N . LEU A 1 229 ? -16.635 -0.310 -0.875 1.00 98.56 229 LEU A N 1
ATOM 1779 C CA . LEU A 1 229 ? -15.688 -0.492 0.236 1.00 98.56 229 LEU A CA 1
ATOM 1780 C C . LEU A 1 229 ? -15.514 0.761 1.103 1.00 98.56 229 LEU A C 1
ATOM 1782 O O . LEU A 1 229 ? -15.104 0.649 2.252 1.00 98.56 229 LEU A O 1
ATOM 1786 N N . PHE A 1 230 ? -15.839 1.938 0.572 1.00 98.69 230 PHE A N 1
ATOM 1787 C CA . PHE A 1 230 ? -15.757 3.217 1.273 1.00 98.69 230 PHE A CA 1
ATOM 1788 C C . PHE A 1 230 ? -16.846 4.179 0.795 1.00 98.69 230 PHE A C 1
ATOM 1790 O O . PHE A 1 230 ? -17.508 3.938 -0.219 1.00 98.69 230 PHE A O 1
ATOM 1797 N N . ASN A 1 231 ? -17.036 5.264 1.540 1.00 98.56 231 ASN A N 1
ATOM 1798 C CA . ASN A 1 231 ? -18.132 6.214 1.362 1.00 98.56 231 ASN A CA 1
ATOM 1799 C C . ASN A 1 231 ? -17.649 7.572 0.857 1.00 98.56 231 ASN A C 1
ATOM 1801 O O . ASN A 1 231 ? -18.344 8.231 0.086 1.00 98.56 231 ASN A O 1
ATOM 1805 N N . GLN A 1 232 ? -16.473 7.995 1.313 1.00 98.44 232 GLN A N 1
ATOM 1806 C CA . GLN A 1 232 ? -15.928 9.324 1.069 1.00 98.44 232 GLN A CA 1
ATOM 1807 C C . GLN A 1 232 ? -14.453 9.220 0.692 1.00 98.44 232 GLN A C 1
ATOM 1809 O O . GLN A 1 232 ? -13.785 8.234 1.014 1.00 98.44 232 GLN A O 1
ATOM 1814 N N . VAL A 1 233 ? -13.950 10.241 -0.001 1.00 98.75 233 VAL A N 1
ATOM 1815 C CA . VAL A 1 233 ? -12.541 10.325 -0.380 1.00 98.75 233 VAL A CA 1
ATOM 1816 C C . VAL A 1 233 ? -11.976 11.721 -0.169 1.00 98.75 233 VAL A C 1
ATOM 1818 O O . VAL A 1 233 ? -12.682 12.708 -0.370 1.00 98.75 233 VAL A O 1
ATOM 1821 N N . ILE A 1 234 ? -10.690 11.799 0.166 1.00 98.88 234 ILE A N 1
ATOM 1822 C CA . ILE A 1 234 ? -9.901 13.035 0.125 1.00 98.88 234 ILE A CA 1
ATOM 1823 C C . ILE A 1 234 ? -8.645 12.753 -0.702 1.00 98.88 234 ILE A C 1
ATOM 1825 O O . ILE A 1 234 ? -7.916 11.796 -0.455 1.00 98.88 234 ILE A O 1
ATOM 1829 N N . MET A 1 235 ? -8.423 13.566 -1.729 1.00 98.75 235 MET A N 1
ATOM 1830 C CA . MET A 1 235 ? -7.378 13.354 -2.728 1.00 98.75 235 MET A CA 1
ATOM 1831 C C . MET A 1 235 ? -6.389 14.518 -2.705 1.00 98.75 235 MET A C 1
ATOM 1833 O O . MET A 1 235 ? -6.635 15.568 -3.303 1.00 98.75 235 MET A O 1
ATOM 1837 N N . GLU A 1 236 ? -5.271 14.345 -2.005 1.00 98.62 236 GLU A N 1
ATOM 1838 C CA . GLU A 1 236 ? -4.269 15.391 -1.816 1.00 98.62 236 GLU A CA 1
ATOM 1839 C C . GLU A 1 236 ? -3.178 15.295 -2.895 1.00 98.62 236 GLU A C 1
ATOM 1841 O O . GLU A 1 236 ? -2.335 14.396 -2.898 1.00 98.62 236 GLU A O 1
ATOM 1846 N N . SER A 1 237 ? -3.156 16.252 -3.825 1.00 98.12 237 SER A N 1
ATOM 1847 C CA . SER A 1 237 ? -2.064 16.417 -4.803 1.00 98.12 237 SER A CA 1
ATOM 1848 C C . SER A 1 237 ? -1.806 15.211 -5.733 1.00 98.12 237 SER A C 1
ATOM 1850 O O . SER A 1 237 ? -0.661 14.936 -6.096 1.00 98.12 237 SER A O 1
ATOM 1852 N N . GLY A 1 238 ? -2.848 14.493 -6.176 1.00 97.62 238 GLY A N 1
ATOM 1853 C CA . GLY A 1 238 ? -2.704 13.446 -7.202 1.00 97.62 238 GLY A CA 1
ATOM 1854 C C . GLY A 1 238 ? -4.026 12.918 -7.767 1.00 97.62 238 GLY A C 1
ATOM 1855 O O . GLY A 1 238 ? -5.029 12.857 -7.064 1.00 97.62 238 GLY A O 1
ATOM 1856 N N . THR A 1 239 ? -4.040 12.516 -9.040 1.00 97.88 239 THR A N 1
ATOM 1857 C CA . THR A 1 239 ? -5.191 11.865 -9.702 1.00 97.88 239 THR A CA 1
ATOM 1858 C C . THR A 1 239 ? -4.707 10.829 -10.722 1.00 97.88 239 THR A C 1
ATOM 1860 O O . THR A 1 239 ? -3.550 10.877 -11.141 1.00 97.88 239 THR A O 1
ATOM 1863 N N . SER A 1 240 ? -5.584 9.944 -11.208 1.00 96.06 240 SER A N 1
ATOM 1864 C CA . SER A 1 240 ? -5.246 8.977 -12.269 1.00 96.06 240 SER A CA 1
ATOM 1865 C C . SER A 1 240 ? -4.870 9.625 -13.611 1.00 96.06 240 SER A C 1
ATOM 1867 O O . SER A 1 240 ? -4.426 8.931 -14.519 1.00 96.06 240 SER A O 1
ATOM 1869 N N . TYR A 1 241 ? -5.053 10.942 -13.763 1.00 95.12 241 TYR A N 1
ATOM 1870 C CA . TYR A 1 241 ? -4.641 11.699 -14.949 1.00 95.12 241 TYR A CA 1
ATOM 1871 C C . TYR A 1 241 ? -3.213 12.244 -14.860 1.00 95.12 241 TYR A C 1
ATOM 1873 O O . TYR A 1 241 ? -2.683 12.747 -15.851 1.00 95.12 241 TYR A O 1
ATOM 1881 N N . CYS A 1 242 ? -2.571 12.169 -13.693 1.00 94.81 242 CYS A N 1
ATOM 1882 C CA . CYS A 1 242 ? -1.172 12.546 -13.561 1.00 94.81 242 CYS A CA 1
ATOM 1883 C C . CYS A 1 242 ? -0.308 11.625 -14.436 1.00 94.81 242 CYS A C 1
ATOM 1885 O O . CYS A 1 242 ? -0.364 10.408 -14.290 1.00 94.81 242 CYS A O 1
ATOM 1887 N N . LEU A 1 243 ? 0.521 12.200 -15.316 1.00 90.25 243 LEU A N 1
ATOM 1888 C CA . LEU A 1 243 ? 1.346 11.430 -16.263 1.00 90.25 243 LEU A CA 1
ATOM 1889 C C . LEU A 1 243 ? 2.296 10.439 -15.575 1.00 90.25 243 LEU A C 1
ATOM 1891 O O . LEU A 1 243 ? 2.583 9.386 -16.125 1.00 90.25 243 LEU A O 1
ATOM 1895 N N . TRP A 1 244 ? 2.747 10.757 -14.361 1.00 90.12 244 TRP A N 1
ATOM 1896 C CA . TRP A 1 244 ? 3.592 9.885 -13.541 1.00 90.12 244 TRP A CA 1
ATOM 1897 C C . TRP A 1 244 ? 2.808 8.787 -12.800 1.00 90.12 244 TRP A C 1
ATOM 1899 O O . TRP A 1 244 ? 3.411 7.890 -12.225 1.00 90.12 244 TRP A O 1
ATOM 1909 N N . GLY A 1 245 ? 1.473 8.846 -12.796 1.00 92.38 245 GLY A N 1
ATOM 1910 C CA . GLY A 1 245 ? 0.601 7.886 -12.118 1.00 92.38 245 GLY A CA 1
ATOM 1911 C C . GLY A 1 245 ? 0.308 6.615 -12.921 1.00 92.38 245 GLY A C 1
ATOM 1912 O O . GLY A 1 245 ? -0.373 5.727 -12.411 1.00 92.38 245 GLY A O 1
ATOM 1913 N N . LEU A 1 246 ? 0.784 6.528 -14.169 1.00 91.25 246 LEU A N 1
ATOM 1914 C CA . LEU A 1 246 ? 0.592 5.396 -15.078 1.00 91.25 246 LEU A CA 1
ATOM 1915 C C . LEU A 1 246 ? 1.862 5.159 -15.903 1.00 91.25 246 LEU A C 1
ATOM 1917 O O . LEU A 1 246 ? 2.306 6.052 -16.620 1.00 91.25 246 LEU A O 1
ATOM 1921 N N . SER A 1 247 ? 2.382 3.930 -15.896 1.00 88.69 247 SER A N 1
ATOM 1922 C CA . SER A 1 247 ? 3.449 3.525 -16.819 1.00 88.69 247 SER A CA 1
ATOM 1923 C C . SER A 1 247 ? 2.873 2.895 -18.087 1.00 88.69 247 SER A C 1
ATOM 1925 O O . SER A 1 247 ? 2.070 1.964 -18.023 1.00 88.69 247 SER A O 1
ATOM 1927 N N . ARG A 1 248 ? 3.307 3.386 -19.253 1.00 87.00 248 ARG A N 1
ATOM 1928 C CA . ARG A 1 248 ? 2.950 2.833 -20.577 1.00 87.00 248 ARG A CA 1
ATOM 1929 C C . ARG A 1 248 ? 3.991 1.860 -21.130 1.00 87.00 248 ARG A C 1
ATOM 1931 O O . ARG A 1 248 ? 3.729 1.205 -22.130 1.00 87.00 248 ARG A O 1
ATOM 1938 N N . ILE A 1 249 ? 5.140 1.766 -20.468 1.00 90.12 249 ILE A N 1
ATOM 1939 C CA . ILE A 1 249 ? 6.314 0.992 -20.896 1.00 90.12 249 ILE A CA 1
ATOM 1940 C C . ILE A 1 249 ? 6.674 -0.103 -19.883 1.00 90.12 249 ILE A C 1
ATOM 1942 O O . ILE A 1 249 ? 7.781 -0.632 -19.892 1.00 90.12 249 ILE A O 1
ATOM 1946 N N . ALA A 1 250 ? 5.746 -0.452 -18.985 1.00 93.00 250 ALA A N 1
ATOM 1947 C CA . ALA A 1 250 ? 5.973 -1.466 -17.955 1.00 93.00 250 ALA A CA 1
ATOM 1948 C C . ALA A 1 250 ? 6.477 -2.817 -18.517 1.00 93.00 250 ALA A C 1
ATOM 1950 O O . ALA A 1 250 ? 7.421 -3.355 -17.935 1.00 93.00 250 ALA A O 1
ATOM 1951 N N . PRO A 1 251 ? 5.959 -3.339 -19.656 1.00 94.94 251 PRO A N 1
ATOM 1952 C CA . PRO A 1 251 ? 6.484 -4.571 -20.250 1.00 94.94 251 PRO A CA 1
ATOM 1953 C C . PRO A 1 251 ? 7.936 -4.469 -20.722 1.00 94.94 251 PRO A C 1
ATOM 1955 O O . PRO A 1 251 ? 8.667 -5.455 -20.645 1.00 94.94 251 PRO A O 1
ATOM 1958 N N . ASP A 1 252 ? 8.357 -3.301 -21.207 1.00 93.81 252 ASP A N 1
ATOM 1959 C CA . ASP A 1 252 ? 9.722 -3.088 -21.694 1.00 93.81 252 ASP A CA 1
ATOM 1960 C C . ASP A 1 252 ? 10.691 -2.989 -20.514 1.00 93.81 252 ASP A C 1
ATOM 1962 O O . ASP A 1 252 ? 11.668 -3.735 -20.463 1.00 93.81 252 ASP A O 1
ATOM 1966 N N . ILE A 1 253 ? 10.335 -2.213 -19.482 1.00 93.75 253 ILE A N 1
ATOM 1967 C CA . ILE A 1 253 ? 11.098 -2.145 -18.225 1.00 93.75 253 ILE A CA 1
ATOM 1968 C C . ILE A 1 253 ? 11.245 -3.542 -17.602 1.00 93.75 253 ILE A C 1
ATOM 1970 O O . ILE A 1 253 ? 12.336 -3.923 -17.181 1.00 93.75 253 ILE A O 1
ATOM 1974 N N . ALA A 1 254 ? 10.171 -4.336 -17.561 1.00 96.19 254 ALA A N 1
ATOM 1975 C CA . ALA A 1 254 ? 10.204 -5.695 -17.023 1.00 96.19 254 ALA A CA 1
ATOM 1976 C C . ALA A 1 254 ? 11.209 -6.597 -17.763 1.00 96.19 254 ALA A C 1
ATOM 1978 O O . ALA A 1 254 ? 11.964 -7.342 -17.128 1.00 96.19 254 ALA A O 1
ATOM 1979 N N . LYS A 1 255 ? 11.244 -6.518 -19.099 1.00 96.94 255 LYS A N 1
ATOM 1980 C CA . LYS A 1 255 ? 12.202 -7.263 -19.931 1.00 96.94 255 LYS A CA 1
ATOM 1981 C C . LYS A 1 255 ? 13.628 -6.766 -19.729 1.00 96.94 255 LYS A C 1
ATOM 1983 O O . LYS A 1 255 ? 14.524 -7.596 -19.604 1.00 96.94 255 LYS A O 1
ATOM 1988 N N . ASP A 1 256 ? 13.842 -5.459 -19.638 1.00 96.25 256 ASP A N 1
ATOM 1989 C CA . ASP A 1 256 ? 15.173 -4.885 -19.428 1.00 96.25 256 ASP A CA 1
ATOM 1990 C C . ASP A 1 256 ? 15.746 -5.264 -18.058 1.00 96.25 256 ASP A C 1
ATOM 1992 O O . ASP A 1 256 ? 16.928 -5.598 -17.941 1.00 96.25 256 ASP A O 1
ATOM 1996 N N . VAL A 1 257 ? 14.907 -5.310 -17.017 1.00 97.50 257 VAL A N 1
ATOM 1997 C CA . VAL A 1 257 ? 15.314 -5.839 -15.708 1.00 97.50 257 VAL A CA 1
ATOM 1998 C C . VAL A 1 257 ? 15.699 -7.313 -15.821 1.00 97.50 257 VAL A C 1
ATOM 2000 O O . VAL A 1 257 ? 16.769 -7.692 -15.343 1.00 97.50 257 VAL A O 1
ATOM 2003 N N . ALA A 1 258 ? 14.887 -8.135 -16.491 1.00 97.94 258 ALA A N 1
ATOM 2004 C CA . ALA A 1 258 ? 15.194 -9.549 -16.707 1.00 97.94 258 ALA A CA 1
ATOM 2005 C C . ALA A 1 258 ? 16.515 -9.747 -17.478 1.00 97.94 258 ALA A C 1
ATOM 2007 O O . ALA A 1 258 ? 17.365 -10.534 -17.055 1.00 97.94 258 ALA A O 1
ATOM 2008 N N . LEU A 1 259 ? 16.742 -8.978 -18.547 1.00 97.19 259 LEU A N 1
ATOM 2009 C CA . LEU A 1 259 ? 17.988 -8.986 -19.317 1.00 97.19 259 LEU A CA 1
ATOM 2010 C C . LEU A 1 259 ? 19.195 -8.585 -18.462 1.00 97.19 259 LEU A C 1
ATOM 2012 O O . LEU A 1 259 ? 20.226 -9.253 -18.518 1.00 97.19 259 LEU A O 1
ATOM 2016 N N . SER A 1 260 ? 19.064 -7.557 -17.616 1.00 96.56 260 SER A N 1
ATOM 2017 C CA . SER A 1 260 ? 20.138 -7.119 -16.705 1.00 96.56 260 SER A CA 1
ATOM 2018 C C . SER A 1 260 ? 20.565 -8.196 -15.694 1.00 96.56 260 SER A C 1
ATOM 2020 O O . SER A 1 260 ? 21.658 -8.130 -15.127 1.00 96.56 260 SER A O 1
ATOM 2022 N N . LEU A 1 261 ? 19.701 -9.191 -15.483 1.00 97.44 261 LEU A N 1
ATOM 2023 C CA . LEU A 1 261 ? 19.883 -10.333 -14.591 1.00 97.44 261 LEU A CA 1
ATOM 2024 C C . LEU A 1 261 ? 20.243 -11.625 -15.347 1.00 97.44 261 LEU A C 1
ATOM 2026 O O . LEU A 1 261 ? 20.336 -12.680 -14.723 1.00 97.44 261 LEU A O 1
ATOM 2030 N N . ASN A 1 262 ? 20.461 -11.558 -16.667 1.00 97.44 262 ASN A N 1
ATOM 2031 C CA . ASN A 1 262 ? 20.675 -12.711 -17.552 1.00 97.44 262 ASN A CA 1
ATOM 2032 C C . ASN A 1 262 ? 19.538 -13.753 -17.489 1.00 97.44 262 ASN A C 1
ATOM 2034 O O . ASN A 1 262 ? 19.780 -14.959 -17.572 1.00 97.44 262 ASN A O 1
ATOM 2038 N N . ILE A 1 263 ? 18.295 -13.296 -17.320 1.00 98.31 263 ILE A N 1
ATOM 2039 C CA . ILE A 1 263 ? 17.102 -14.148 -17.322 1.00 98.31 263 ILE A CA 1
ATOM 2040 C C . ILE A 1 263 ? 16.600 -14.332 -18.759 1.00 98.31 263 ILE A C 1
ATOM 2042 O O . ILE A 1 263 ? 16.605 -13.400 -19.561 1.00 98.31 263 ILE A O 1
ATOM 2046 N N . ASP A 1 264 ? 16.135 -15.543 -19.075 1.00 97.69 264 ASP A N 1
ATOM 2047 C CA . ASP A 1 264 ? 15.502 -15.859 -20.355 1.00 97.69 264 ASP A CA 1
ATOM 2048 C C . ASP A 1 264 ? 14.208 -15.051 -20.562 1.00 97.69 264 ASP A C 1
ATOM 2050 O O . ASP A 1 264 ? 13.241 -15.188 -19.809 1.00 97.69 264 ASP A O 1
ATOM 2054 N N . ILE A 1 265 ? 14.190 -14.247 -21.628 1.00 97.44 265 ILE A N 1
ATOM 2055 C CA . ILE A 1 265 ? 13.052 -13.415 -22.035 1.00 97.44 265 ILE A CA 1
ATOM 2056 C C . ILE A 1 265 ? 12.213 -14.031 -23.166 1.00 97.44 265 ILE A C 1
ATOM 2058 O O . ILE A 1 265 ? 11.357 -13.351 -23.731 1.00 97.44 265 ILE A O 1
ATOM 2062 N N . SER A 1 266 ? 12.436 -15.305 -23.512 1.00 96.69 266 SER A N 1
ATOM 2063 C CA . SER A 1 266 ? 11.705 -16.002 -24.584 1.00 96.69 266 SER A CA 1
ATOM 2064 C C . SER A 1 266 ? 10.196 -16.094 -24.337 1.00 96.69 266 SER A C 1
ATOM 2066 O O . SER A 1 266 ? 9.412 -16.184 -25.281 1.00 96.69 266 SER A O 1
ATOM 2068 N N . SER A 1 267 ? 9.777 -16.068 -23.070 1.00 97.69 267 SER A N 1
ATOM 2069 C CA . SER A 1 267 ? 8.374 -16.058 -22.674 1.00 97.69 267 SER A CA 1
ATOM 2070 C C . SER A 1 267 ? 8.177 -15.337 -21.345 1.00 97.69 267 SER A C 1
ATOM 2072 O O . SER A 1 267 ? 9.054 -15.348 -20.479 1.00 97.69 267 SER A O 1
ATOM 2074 N N . SER A 1 268 ? 6.981 -14.796 -21.126 1.00 97.50 268 SER A N 1
ATOM 2075 C CA . SER A 1 268 ? 6.618 -14.172 -19.849 1.00 97.50 268 SER A CA 1
ATOM 2076 C C . SER A 1 268 ? 6.753 -15.125 -18.665 1.00 97.50 268 SER A C 1
ATOM 2078 O O . SER A 1 268 ? 7.168 -14.730 -17.579 1.00 97.50 268 SER A O 1
ATOM 2080 N N . LYS A 1 269 ? 6.480 -16.418 -18.880 1.00 97.38 269 LYS A N 1
ATOM 2081 C CA . LYS A 1 269 ? 6.660 -17.451 -17.856 1.00 97.38 269 LYS A CA 1
ATOM 2082 C C . LYS A 1 269 ? 8.136 -17.659 -17.506 1.00 97.38 269 LYS A C 1
ATOM 2084 O O . LYS A 1 269 ? 8.448 -17.813 -16.327 1.00 97.38 269 LYS A O 1
ATOM 2089 N N . SER A 1 270 ? 9.034 -17.645 -18.494 1.00 97.94 270 SER A N 1
ATOM 2090 C CA . SER A 1 270 ? 10.485 -17.707 -18.262 1.00 97.94 270 SER A CA 1
ATOM 2091 C C . SER A 1 270 ? 10.962 -16.517 -17.430 1.00 97.94 270 SER A C 1
ATOM 2093 O O . SER A 1 270 ? 11.651 -16.721 -16.429 1.00 97.94 270 SER A O 1
ATOM 2095 N N . ILE A 1 271 ? 10.510 -15.304 -17.777 1.00 98.19 271 ILE A N 1
ATOM 2096 C CA . ILE A 1 271 ? 10.841 -14.069 -17.050 1.00 98.19 271 ILE A CA 1
ATOM 2097 C C . ILE A 1 271 ? 10.433 -14.187 -15.580 1.00 98.19 271 ILE A C 1
ATOM 2099 O O . ILE A 1 271 ? 11.267 -14.038 -14.689 1.00 98.19 271 ILE A O 1
ATOM 2103 N N . VAL A 1 272 ? 9.169 -14.521 -15.315 1.00 97.62 272 VAL A N 1
ATOM 2104 C CA . VAL A 1 272 ? 8.640 -14.644 -13.947 1.00 97.62 272 VAL A CA 1
ATOM 2105 C C . VAL A 1 272 ? 9.371 -15.714 -13.148 1.00 97.62 272 VAL A C 1
ATOM 2107 O O . VAL A 1 272 ? 9.796 -15.457 -12.022 1.00 97.62 272 VAL A O 1
ATOM 2110 N N . ASN A 1 273 ? 9.567 -16.899 -13.733 1.00 97.31 273 ASN A N 1
ATOM 2111 C CA . ASN A 1 273 ? 10.275 -17.996 -13.075 1.00 97.31 273 ASN A CA 1
ATOM 2112 C C . ASN A 1 273 ? 11.725 -17.630 -12.733 1.00 97.31 273 ASN A C 1
ATOM 2114 O O . ASN A 1 273 ? 12.254 -18.123 -11.736 1.00 97.31 273 ASN A O 1
ATOM 2118 N N . GLY A 1 274 ? 12.367 -16.797 -13.557 1.00 97.94 274 GLY A N 1
ATOM 2119 C CA . GLY A 1 274 ? 13.684 -16.241 -13.273 1.00 97.94 274 GLY A CA 1
ATOM 2120 C C . GLY A 1 274 ? 13.641 -15.244 -12.119 1.00 97.94 274 GLY A C 1
ATOM 2121 O O . GLY A 1 274 ? 14.363 -15.417 -11.142 1.00 97.94 274 GLY A O 1
ATOM 2122 N N . LEU A 1 275 ? 12.760 -14.241 -12.194 1.00 98.00 275 LEU A N 1
ATOM 2123 C CA . LEU A 1 275 ? 12.679 -13.146 -11.218 1.00 98.00 275 LEU A CA 1
ATOM 2124 C C . LEU A 1 275 ? 12.292 -13.616 -9.807 1.00 98.00 275 LEU A C 1
ATOM 2126 O O . LEU A 1 275 ? 12.810 -13.085 -8.825 1.00 98.00 275 LEU A O 1
ATOM 2130 N N . ILE A 1 276 ? 11.434 -14.634 -9.680 1.00 97.44 276 ILE A N 1
ATOM 2131 C CA . ILE A 1 276 ? 11.058 -15.222 -8.378 1.00 97.44 276 ILE A CA 1
ATOM 2132 C C . ILE A 1 276 ? 12.275 -15.812 -7.643 1.00 97.44 276 ILE A C 1
ATOM 2134 O O . ILE A 1 276 ? 12.312 -15.837 -6.418 1.00 97.44 276 ILE A O 1
ATOM 2138 N N . ARG A 1 277 ? 13.308 -16.255 -8.367 1.00 97.06 277 ARG A N 1
ATOM 2139 C CA . ARG A 1 277 ? 14.513 -16.857 -7.767 1.00 97.06 277 ARG A CA 1
ATOM 2140 C C . ARG A 1 277 ? 15.562 -15.830 -7.347 1.00 97.06 277 ARG A C 1
ATOM 2142 O O . ARG A 1 277 ? 16.551 -16.195 -6.717 1.00 97.06 277 ARG A O 1
ATOM 2149 N N . VAL A 1 278 ? 15.387 -14.564 -7.719 1.00 98.06 278 VAL A N 1
ATOM 2150 C CA . VAL A 1 278 ? 16.343 -13.498 -7.404 1.00 98.06 278 VAL A CA 1
ATOM 2151 C C . VAL A 1 278 ? 16.103 -13.025 -5.974 1.00 98.06 278 VAL A C 1
ATOM 2153 O O . VAL A 1 278 ? 14.962 -12.874 -5.552 1.00 98.06 278 VAL A O 1
ATOM 2156 N N . ASN A 1 279 ? 17.161 -12.785 -5.203 1.00 97.75 279 ASN A N 1
ATOM 2157 C CA . ASN A 1 279 ? 17.020 -12.172 -3.882 1.00 97.75 279 ASN A CA 1
ATOM 2158 C C . ASN A 1 279 ? 16.352 -10.785 -3.998 1.00 97.75 279 ASN A C 1
ATOM 2160 O O . ASN A 1 279 ? 16.715 -10.007 -4.880 1.00 97.75 279 ASN A O 1
ATOM 2164 N N . ALA A 1 280 ? 15.409 -10.472 -3.105 1.00 97.44 280 ALA A N 1
ATOM 2165 C CA . ALA A 1 280 ? 14.597 -9.258 -3.189 1.00 97.44 280 ALA A CA 1
ATOM 2166 C C . ALA A 1 280 ? 15.432 -7.968 -3.175 1.00 97.44 280 ALA A C 1
ATOM 2168 O O . ALA A 1 280 ? 15.242 -7.097 -4.021 1.00 97.44 280 ALA A O 1
ATOM 2169 N N . THR A 1 281 ? 16.426 -7.879 -2.289 1.00 96.19 281 THR A N 1
ATOM 2170 C CA . THR A 1 281 ? 17.352 -6.742 -2.220 1.00 96.19 281 THR A CA 1
ATOM 2171 C C . THR A 1 281 ? 18.112 -6.571 -3.533 1.00 96.19 281 THR A C 1
ATOM 2173 O O . THR A 1 281 ? 18.197 -5.476 -4.086 1.00 96.19 281 THR A O 1
ATOM 2176 N N . PHE A 1 282 ? 18.645 -7.660 -4.084 1.00 97.00 282 PHE A N 1
ATOM 2177 C CA . PHE A 1 282 ? 19.371 -7.587 -5.350 1.00 97.00 282 PHE A CA 1
ATOM 2178 C C . PHE A 1 282 ? 18.457 -7.222 -6.529 1.00 97.00 282 PHE A C 1
ATOM 2180 O O . PHE A 1 282 ? 18.846 -6.424 -7.385 1.00 97.00 282 PHE A O 1
ATOM 2187 N N . LEU A 1 283 ? 17.232 -7.754 -6.546 1.00 97.88 283 LEU A N 1
ATOM 2188 C CA . LEU A 1 283 ? 16.228 -7.434 -7.554 1.00 97.88 283 LEU A CA 1
ATOM 2189 C C . LEU A 1 283 ? 15.830 -5.956 -7.503 1.00 97.88 283 LEU A C 1
ATOM 2191 O O . LEU A 1 283 ? 15.841 -5.303 -8.543 1.00 97.88 283 LEU A O 1
ATOM 2195 N N . GLN A 1 284 ? 15.549 -5.415 -6.315 1.00 97.31 284 GLN A N 1
ATOM 2196 C CA . GLN A 1 284 ? 15.206 -4.002 -6.138 1.00 97.31 284 GLN A CA 1
ATOM 2197 C C . GLN A 1 284 ? 16.323 -3.093 -6.651 1.00 97.31 284 GLN A C 1
ATOM 2199 O O . GLN A 1 284 ? 16.067 -2.150 -7.399 1.00 97.31 284 GLN A O 1
ATOM 2204 N N . LYS A 1 285 ? 17.580 -3.414 -6.316 1.00 95.81 285 LYS A N 1
ATOM 2205 C CA . LYS A 1 285 ? 18.740 -2.665 -6.810 1.00 95.81 285 LYS A CA 1
ATOM 2206 C C . LYS A 1 285 ? 18.770 -2.626 -8.337 1.00 95.81 285 LYS A C 1
ATOM 2208 O O . LYS A 1 285 ? 18.915 -1.559 -8.929 1.00 95.81 285 LYS A O 1
ATOM 2213 N N . LYS A 1 286 ? 18.630 -3.793 -8.970 1.00 96.25 286 LYS A N 1
ATOM 2214 C CA . LYS A 1 286 ? 18.685 -3.928 -10.430 1.00 96.25 286 LYS A CA 1
ATOM 2215 C C . LYS A 1 286 ? 17.508 -3.245 -11.114 1.00 96.25 286 LYS A C 1
ATOM 2217 O O . LYS A 1 286 ? 17.717 -2.555 -12.106 1.00 96.25 286 LYS A O 1
ATOM 2222 N N . ALA A 1 287 ? 16.308 -3.358 -10.550 1.00 95.75 287 ALA A N 1
ATOM 2223 C CA . ALA A 1 287 ? 15.131 -2.650 -11.034 1.00 95.75 287 ALA A CA 1
ATOM 2224 C C . ALA A 1 287 ? 15.347 -1.131 -11.034 1.00 95.75 287 ALA A C 1
ATOM 2226 O O . ALA A 1 287 ? 15.168 -0.487 -12.066 1.00 95.75 287 ALA A O 1
ATOM 2227 N N . MET A 1 288 ? 15.829 -0.573 -9.921 1.00 92.81 288 MET A N 1
ATOM 2228 C CA . MET A 1 288 ? 16.108 0.861 -9.806 1.00 92.81 288 MET A CA 1
ATOM 2229 C C . MET A 1 288 ? 17.202 1.338 -10.765 1.00 92.81 288 MET A C 1
ATOM 2231 O O . MET A 1 288 ? 17.078 2.412 -11.357 1.00 92.81 288 MET A O 1
ATOM 2235 N N . GLU A 1 289 ? 18.275 0.564 -10.945 1.00 92.81 289 GLU A N 1
ATOM 2236 C CA . GLU A 1 289 ? 19.323 0.869 -11.928 1.00 92.81 289 GLU A CA 1
ATOM 2237 C C . GLU A 1 289 ? 18.738 0.948 -13.349 1.00 92.81 289 GLU A C 1
ATOM 2239 O O . GLU A 1 289 ? 18.965 1.936 -14.051 1.00 92.81 289 GLU A O 1
ATOM 2244 N N . THR A 1 290 ? 17.935 -0.042 -13.746 1.00 92.62 290 THR A N 1
ATOM 2245 C CA . THR A 1 290 ? 17.306 -0.108 -15.073 1.00 92.62 290 THR A CA 1
ATOM 2246 C C . THR A 1 290 ? 16.302 1.023 -15.297 1.00 92.62 290 THR A C 1
ATOM 2248 O O . THR A 1 290 ? 16.383 1.717 -16.310 1.00 92.62 290 THR A O 1
ATOM 2251 N N . ILE A 1 291 ? 15.407 1.282 -14.339 1.00 87.12 291 ILE A N 1
ATOM 2252 C CA . ILE A 1 291 ? 14.416 2.369 -14.431 1.00 87.12 291 ILE A CA 1
ATOM 2253 C C . ILE A 1 291 ? 15.116 3.725 -14.598 1.00 87.12 291 ILE A C 1
ATOM 2255 O O . ILE A 1 291 ? 14.751 4.526 -15.459 1.00 87.12 291 ILE A O 1
ATOM 2259 N N . ASN A 1 292 ? 16.179 3.976 -13.829 1.00 87.31 292 ASN A N 1
ATOM 2260 C CA . ASN A 1 292 ? 16.951 5.212 -13.944 1.00 87.31 292 ASN A CA 1
ATOM 2261 C C . ASN A 1 292 ? 17.647 5.363 -15.304 1.00 87.31 292 ASN A C 1
ATOM 2263 O O . ASN A 1 292 ? 17.800 6.487 -15.793 1.00 87.31 292 ASN A O 1
ATOM 2267 N N . LEU A 1 293 ? 18.094 4.262 -15.913 1.00 88.31 293 LEU A N 1
ATOM 2268 C CA . LEU A 1 293 ? 18.667 4.282 -17.258 1.00 88.31 293 LEU A CA 1
ATOM 2269 C C . LEU A 1 293 ? 17.613 4.641 -18.307 1.00 88.31 293 LEU A C 1
ATOM 2271 O O . LEU A 1 293 ? 17.897 5.490 -19.157 1.00 88.31 293 LEU A O 1
ATOM 2275 N N . GLU A 1 294 ? 16.406 4.086 -18.206 1.00 82.25 294 GLU A N 1
ATOM 2276 C CA . GLU A 1 294 ? 15.332 4.383 -19.159 1.00 82.25 294 GLU A CA 1
ATOM 2277 C C . GLU A 1 294 ? 14.859 5.836 -19.036 1.00 82.25 294 GLU A C 1
ATOM 2279 O O . GLU A 1 294 ? 14.814 6.558 -20.032 1.00 82.25 294 GLU A O 1
ATOM 2284 N N . ILE A 1 295 ? 14.694 6.346 -17.810 1.00 81.19 295 ILE A N 1
ATOM 2285 C CA . ILE A 1 295 ? 14.392 7.769 -17.569 1.00 81.19 295 ILE A CA 1
ATOM 2286 C C . ILE A 1 295 ? 15.468 8.681 -18.185 1.00 81.19 295 ILE A C 1
ATOM 2288 O O . ILE A 1 295 ? 15.173 9.757 -18.715 1.00 81.19 295 ILE A O 1
ATOM 2292 N N . ARG A 1 296 ? 16.750 8.296 -18.116 1.00 83.06 296 ARG A N 1
ATOM 2293 C CA . ARG A 1 296 ? 17.844 9.065 -18.739 1.00 83.06 296 ARG A CA 1
ATOM 2294 C C . ARG A 1 296 ? 17.801 8.998 -20.262 1.00 83.06 296 ARG A C 1
ATOM 2296 O O . ARG A 1 296 ? 18.206 9.964 -20.910 1.00 83.06 296 ARG A O 1
ATOM 2303 N N . LYS A 1 297 ? 17.378 7.876 -20.839 1.00 83.38 297 LYS A N 1
ATOM 2304 C CA . LYS A 1 297 ? 17.214 7.712 -22.285 1.00 83.38 297 LYS A CA 1
ATOM 2305 C C . LYS A 1 297 ? 16.071 8.586 -22.798 1.00 83.38 297 LYS A C 1
ATOM 2307 O O . LYS A 1 297 ? 16.337 9.445 -23.635 1.00 83.38 297 LYS A O 1
ATOM 2312 N N . GLU A 1 298 ? 14.898 8.507 -22.183 1.00 78.94 298 GLU A N 1
ATOM 2313 C CA . GLU A 1 298 ? 13.735 9.335 -22.528 1.00 78.94 298 GLU A CA 1
ATOM 2314 C C . GLU A 1 298 ? 14.048 10.839 -22.407 1.00 78.94 298 GLU A C 1
ATOM 2316 O O . GLU A 1 298 ? 13.798 11.626 -23.320 1.00 78.94 298 GLU A O 1
ATOM 2321 N N . LYS A 1 299 ? 14.731 11.259 -21.328 1.00 80.19 299 LYS A N 1
ATOM 2322 C CA . LYS A 1 299 ? 15.186 12.655 -21.176 1.00 80.19 299 LYS A CA 1
ATOM 2323 C C . LYS A 1 299 ? 16.142 13.108 -22.279 1.00 80.19 299 LYS A C 1
ATOM 2325 O O . LYS A 1 299 ? 16.178 14.302 -22.575 1.00 80.19 299 LYS A O 1
ATOM 2330 N N . ARG A 1 300 ? 16.969 12.216 -22.833 1.00 81.88 300 ARG A N 1
ATOM 2331 C CA . ARG A 1 300 ? 17.870 12.553 -23.948 1.00 81.88 300 ARG A CA 1
ATOM 2332 C C . ARG A 1 300 ? 17.091 12.711 -25.247 1.00 81.88 300 ARG A C 1
ATOM 2334 O O . ARG A 1 300 ? 17.323 13.693 -25.941 1.00 81.88 300 ARG A O 1
ATOM 2341 N N . GLU A 1 301 ? 16.161 11.804 -25.524 1.00 81.94 301 GLU A N 1
ATOM 2342 C CA . GLU A 1 301 ? 15.295 11.857 -26.708 1.00 81.94 301 GLU A CA 1
ATOM 2343 C C . GLU A 1 301 ? 14.456 13.141 -26.718 1.00 81.94 301 GLU A C 1
ATOM 2345 O O . GLU A 1 301 ? 14.521 13.909 -27.677 1.00 81.94 301 GLU A O 1
ATOM 2350 N N . TYR A 1 302 ? 13.806 13.469 -25.597 1.00 79.00 302 TYR A N 1
ATOM 2351 C CA . TYR A 1 302 ? 13.038 14.710 -25.467 1.00 79.00 302 TYR A CA 1
ATOM 2352 C C . TYR A 1 302 ? 13.901 15.973 -25.620 1.00 79.00 302 TYR A C 1
ATOM 2354 O O . TYR A 1 302 ? 13.484 16.960 -26.224 1.00 79.00 302 TYR A O 1
ATOM 2362 N N . ARG A 1 303 ? 15.133 15.973 -25.088 1.00 82.88 303 ARG A N 1
ATOM 2363 C CA . ARG A 1 303 ? 16.058 17.107 -25.271 1.00 82.88 303 ARG A CA 1
ATOM 2364 C C . ARG A 1 303 ? 16.422 17.315 -26.737 1.00 82.88 303 ARG A C 1
ATOM 2366 O O . ARG A 1 303 ? 16.558 18.467 -27.146 1.00 82.88 303 ARG A O 1
ATOM 2373 N N . GLU A 1 304 ? 16.588 16.235 -27.495 1.00 86.81 304 GLU A N 1
ATOM 2374 C CA . GLU A 1 304 ? 16.887 16.320 -28.922 1.00 86.81 304 GLU A CA 1
ATOM 2375 C C . GLU A 1 304 ? 15.669 16.807 -29.716 1.00 86.81 304 GLU A C 1
ATOM 2377 O O . GLU A 1 304 ? 15.810 17.700 -30.546 1.00 86.81 304 GLU A O 1
ATOM 2382 N N . GLU A 1 305 ? 14.462 16.341 -29.391 1.00 83.50 305 GLU A N 1
ATOM 2383 C CA . GLU A 1 305 ? 13.220 16.840 -29.998 1.00 83.50 305 GLU A CA 1
ATOM 2384 C C . GLU A 1 305 ? 13.020 18.345 -29.744 1.00 83.50 305 GLU A C 1
ATOM 2386 O O . GLU A 1 305 ? 12.792 19.124 -30.672 1.00 83.50 305 GLU A O 1
ATOM 2391 N N . VAL A 1 306 ? 13.204 18.797 -28.498 1.00 84.12 306 VAL A N 1
ATOM 2392 C CA . VAL A 1 306 ? 13.140 20.227 -28.146 1.00 84.12 306 VAL A CA 1
ATOM 2393 C C . VAL A 1 306 ? 14.200 21.040 -28.891 1.00 84.12 306 VAL A C 1
ATOM 2395 O O . VAL A 1 306 ? 13.951 22.197 -29.242 1.00 84.12 306 VAL A O 1
ATOM 2398 N N . ARG A 1 307 ? 15.388 20.472 -29.127 1.00 91.06 307 ARG A N 1
ATOM 2399 C CA . ARG A 1 307 ? 16.442 21.127 -29.908 1.00 91.06 307 ARG A CA 1
ATOM 2400 C C . ARG A 1 307 ? 16.018 21.290 -31.368 1.00 91.06 307 ARG A C 1
ATOM 2402 O O . ARG A 1 307 ? 16.089 22.407 -31.869 1.00 91.06 307 ARG A O 1
ATOM 2409 N N . LEU A 1 308 ? 15.503 20.236 -32.002 1.00 89.81 308 LEU A N 1
ATOM 2410 C CA . LEU A 1 308 ? 15.014 20.283 -33.386 1.00 89.81 308 LEU A CA 1
ATOM 2411 C C . LEU A 1 308 ? 13.907 21.336 -33.564 1.00 89.81 308 LEU A C 1
ATOM 2413 O O . LEU A 1 308 ? 13.995 22.174 -34.459 1.00 89.81 308 LEU A O 1
ATOM 2417 N N . LEU A 1 309 ? 12.932 21.385 -32.649 1.00 84.38 309 LEU A N 1
ATOM 2418 C CA . LEU A 1 309 ? 11.860 22.392 -32.674 1.00 84.38 309 LEU A CA 1
ATOM 2419 C C . LEU A 1 309 ? 12.380 23.832 -32.513 1.00 84.38 309 LEU A C 1
ATOM 2421 O O . LEU A 1 309 ? 11.823 24.777 -33.081 1.00 84.38 309 LEU A O 1
ATOM 2425 N N . ARG A 1 310 ? 13.444 24.037 -31.725 1.00 88.38 310 ARG A N 1
ATOM 2426 C CA . ARG A 1 310 ? 14.090 25.355 -31.588 1.00 88.38 310 ARG A CA 1
ATOM 2427 C C . ARG A 1 310 ? 14.815 25.765 -32.865 1.00 88.38 310 ARG A C 1
ATOM 2429 O O . ARG A 1 310 ? 14.722 26.937 -33.243 1.00 88.38 310 ARG A O 1
ATOM 2436 N N . ASP A 1 311 ? 15.503 24.830 -33.511 1.00 90.50 311 ASP A N 1
ATOM 2437 C CA . ASP A 1 311 ? 16.225 25.074 -34.760 1.00 90.50 311 ASP A CA 1
ATOM 2438 C C . ASP A 1 311 ? 15.236 25.438 -35.886 1.00 90.50 311 ASP A C 1
ATOM 2440 O O . ASP A 1 311 ? 15.415 26.457 -36.558 1.00 90.50 311 ASP A O 1
ATOM 2444 N N . GLU A 1 312 ? 14.117 24.712 -36.006 1.00 89.56 312 GLU A N 1
ATOM 2445 C CA . GLU A 1 312 ? 13.033 25.025 -36.954 1.00 89.56 312 GLU A CA 1
ATOM 2446 C C . GLU A 1 312 ? 12.410 26.408 -36.711 1.00 89.56 312 GLU A C 1
ATOM 2448 O O . GLU A 1 312 ? 12.235 27.198 -37.643 1.00 89.56 312 GLU A O 1
ATOM 2453 N N . ASN A 1 313 ? 12.109 26.749 -35.453 1.00 88.38 313 ASN A N 1
ATOM 2454 C CA . ASN A 1 313 ? 11.541 28.055 -35.107 1.00 88.38 313 ASN A CA 1
ATOM 2455 C C . ASN A 1 313 ? 12.523 29.203 -35.409 1.00 88.38 313 ASN A C 1
ATOM 2457 O O . ASN A 1 313 ? 12.118 30.283 -35.845 1.00 88.38 313 ASN A O 1
ATOM 2461 N N . THR A 1 314 ? 13.822 28.972 -35.214 1.00 90.88 314 THR A N 1
ATOM 2462 C CA . THR A 1 314 ? 14.870 29.943 -35.557 1.00 90.88 314 THR A CA 1
ATOM 2463 C C . THR A 1 314 ? 14.924 30.170 -37.067 1.00 90.88 314 THR A C 1
ATOM 2465 O O . THR A 1 314 ? 14.821 31.317 -37.507 1.00 90.88 314 THR A O 1
ATOM 2468 N N . ALA A 1 315 ? 14.952 29.096 -37.862 1.00 87.75 315 ALA A N 1
ATOM 2469 C CA . ALA A 1 315 ? 14.923 29.179 -39.323 1.00 87.75 315 ALA A CA 1
ATOM 2470 C C . ALA A 1 315 ? 13.661 29.893 -39.846 1.00 87.75 315 ALA A C 1
ATOM 2472 O O . ALA A 1 315 ? 13.736 30.737 -40.743 1.00 87.75 315 ALA A O 1
ATOM 2473 N N . MET A 1 316 ? 12.494 29.625 -39.247 1.00 86.88 316 MET A N 1
ATOM 2474 C CA . MET A 1 316 ? 11.243 30.305 -39.594 1.00 86.88 316 MET A CA 1
ATOM 2475 C C . MET A 1 316 ? 11.312 31.814 -39.314 1.00 86.88 316 MET A C 1
ATOM 2477 O O . MET A 1 316 ? 10.912 32.621 -40.159 1.00 86.88 316 MET A O 1
ATOM 2481 N N . LYS A 1 317 ? 11.841 32.220 -38.151 1.00 89.50 317 LYS A N 1
ATOM 2482 C CA . LYS A 1 317 ? 12.018 33.641 -37.802 1.00 89.50 317 LYS A CA 1
ATOM 2483 C C . LYS A 1 317 ? 12.957 34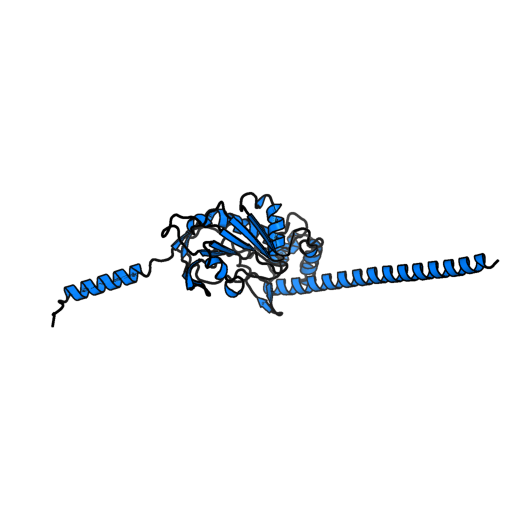.356 -38.771 1.00 89.50 317 LYS A C 1
ATOM 2485 O O . LYS A 1 317 ? 12.656 35.480 -39.179 1.00 89.50 317 LYS A O 1
ATOM 2490 N N . GLU A 1 318 ? 14.052 33.714 -39.169 1.00 90.06 318 GLU A N 1
ATOM 2491 C CA . GLU A 1 318 ? 14.978 34.250 -40.173 1.00 90.06 318 GLU A CA 1
ATOM 2492 C C . GLU A 1 318 ? 14.304 34.411 -41.544 1.00 90.06 318 GLU A C 1
ATOM 2494 O O . GLU A 1 318 ? 14.425 35.465 -42.173 1.00 90.06 318 GLU A O 1
ATOM 2499 N N . GLY A 1 319 ? 13.520 33.417 -41.976 1.00 86.62 319 GLY A N 1
ATOM 2500 C CA . GLY A 1 319 ? 12.733 33.476 -43.210 1.00 86.62 319 GLY A CA 1
ATOM 2501 C C . GLY A 1 319 ? 11.743 34.647 -43.236 1.00 86.62 319 GLY A C 1
ATOM 2502 O O . GLY A 1 319 ? 11.714 35.409 -44.205 1.00 86.62 319 GLY A O 1
ATOM 2503 N N . ILE A 1 320 ? 10.988 34.851 -42.149 1.00 85.75 320 ILE A N 1
ATOM 2504 C CA . ILE A 1 320 ? 10.070 35.996 -41.998 1.00 85.75 320 ILE A CA 1
ATOM 2505 C C . ILE A 1 320 ? 10.840 37.322 -42.031 1.00 85.75 320 ILE A C 1
ATOM 2507 O O . ILE A 1 320 ? 10.402 38.272 -42.681 1.00 85.75 320 ILE A O 1
ATOM 2511 N N . GLY A 1 321 ? 11.992 37.401 -41.358 1.00 86.38 321 GLY A N 1
ATOM 2512 C CA . GLY A 1 321 ? 12.846 38.590 -41.379 1.00 86.38 321 GLY A CA 1
ATOM 2513 C C . GLY A 1 321 ? 13.327 38.946 -42.788 1.00 86.38 321 GLY A C 1
ATOM 2514 O O . GLY A 1 321 ? 13.283 40.112 -43.182 1.00 86.38 321 GLY A O 1
ATOM 2515 N N . ASN A 1 322 ? 13.723 37.946 -43.576 1.00 86.62 322 ASN A N 1
ATOM 2516 C CA . ASN A 1 322 ? 14.137 38.135 -44.967 1.00 86.62 322 ASN A CA 1
ATOM 2517 C C . ASN A 1 322 ? 12.972 38.556 -45.877 1.00 86.62 322 ASN A C 1
ATOM 2519 O O . ASN A 1 322 ? 13.160 39.403 -46.750 1.00 86.62 322 ASN A O 1
ATOM 2523 N N . LEU A 1 323 ? 11.771 38.011 -45.659 1.00 83.94 323 LEU A N 1
ATOM 2524 C CA . LEU A 1 323 ? 10.561 38.427 -46.375 1.00 83.94 323 LEU A CA 1
ATOM 2525 C C . LEU A 1 323 ? 10.185 39.880 -46.069 1.00 83.94 323 LEU A C 1
ATOM 2527 O O . LEU A 1 323 ? 9.908 40.624 -47.003 1.00 83.94 323 LEU A O 1
ATOM 2531 N N . LYS A 1 324 ? 10.245 40.306 -44.799 1.00 84.00 324 LYS A N 1
ATOM 2532 C CA . LYS A 1 324 ? 10.010 41.709 -44.412 1.00 84.00 324 LYS A CA 1
ATOM 2533 C C . LYS A 1 324 ? 10.991 42.657 -45.096 1.00 84.00 324 LYS A C 1
ATOM 2535 O O . LYS A 1 324 ? 10.559 43.595 -45.745 1.00 84.00 324 LYS A O 1
ATOM 2540 N N . LYS A 1 325 ? 12.292 42.341 -45.071 1.00 86.19 325 LYS A N 1
ATOM 2541 C CA . LYS A 1 325 ? 13.311 43.139 -45.777 1.00 86.19 325 LYS A CA 1
ATOM 2542 C C . LYS A 1 325 ? 13.036 43.260 -47.279 1.00 86.19 325 LYS A C 1
ATOM 2544 O O . LYS A 1 325 ? 13.292 44.310 -47.855 1.00 86.19 325 LYS A O 1
ATOM 2549 N N . ARG A 1 326 ? 12.544 42.193 -47.923 1.00 82.88 326 ARG A N 1
ATOM 2550 C CA . ARG A 1 326 ? 12.142 42.230 -49.340 1.00 82.88 326 ARG A CA 1
ATOM 2551 C C . ARG A 1 326 ? 10.887 43.074 -49.565 1.00 82.88 326 ARG A C 1
ATOM 2553 O O . ARG A 1 326 ? 10.828 43.770 -50.568 1.00 82.88 326 ARG A O 1
ATOM 2560 N N . LEU A 1 327 ? 9.912 43.010 -48.659 1.00 77.50 327 LEU A N 1
ATOM 2561 C CA . LEU A 1 327 ? 8.701 43.832 -48.713 1.00 77.50 327 LEU A CA 1
ATOM 2562 C C . LEU A 1 327 ? 9.051 45.325 -48.613 1.00 77.50 327 LEU A C 1
ATOM 2564 O O . LEU A 1 327 ? 8.669 46.090 -49.489 1.00 77.50 327 LEU A O 1
ATOM 2568 N N . ASP A 1 328 ? 9.875 45.700 -47.631 1.00 82.94 328 ASP A N 1
ATOM 2569 C CA . ASP A 1 328 ? 10.321 47.084 -47.421 1.00 82.94 328 ASP A CA 1
ATOM 2570 C C . ASP A 1 328 ? 11.061 47.640 -48.654 1.00 82.94 328 ASP A C 1
ATOM 2572 O O . ASP A 1 328 ? 10.951 48.816 -48.984 1.00 82.94 328 ASP A O 1
ATOM 2576 N N . GLN A 1 329 ? 11.810 46.793 -49.371 1.00 77.00 329 GLN A N 1
ATOM 2577 C CA . GLN A 1 329 ? 12.486 47.173 -50.619 1.00 77.00 329 GLN A CA 1
ATOM 2578 C C . GLN A 1 329 ? 11.524 47.384 -51.794 1.00 77.00 329 GLN A C 1
ATOM 2580 O O . GLN A 1 329 ? 11.835 48.171 -52.685 1.00 77.00 329 GLN A O 1
ATOM 2585 N N . LEU A 1 330 ? 10.388 46.683 -51.818 1.00 74.88 330 LEU A N 1
ATOM 2586 C CA . LEU A 1 330 ? 9.369 46.822 -52.861 1.00 74.88 330 LEU A CA 1
ATOM 2587 C C . LEU A 1 330 ? 8.460 48.036 -52.628 1.00 74.88 330 LEU A C 1
ATOM 2589 O O . LEU A 1 330 ? 7.962 48.592 -53.597 1.00 74.88 330 LEU A O 1
ATOM 2593 N N . GLU A 1 331 ? 8.269 48.466 -51.379 1.00 67.06 331 GLU A N 1
ATOM 2594 C CA . GLU A 1 331 ? 7.500 49.676 -51.031 1.00 67.06 331 GLU A CA 1
ATOM 2595 C C . GLU A 1 331 ? 8.269 50.992 -51.280 1.00 67.06 331 GLU A C 1
ATOM 2597 O O . GLU A 1 331 ? 7.690 52.074 -51.200 1.00 67.06 331 GLU A O 1
ATOM 2602 N N . LEU A 1 332 ? 9.568 50.916 -51.595 1.00 57.19 332 LEU A N 1
ATOM 2603 C CA . LEU A 1 332 ? 10.441 52.062 -51.896 1.00 57.19 332 LEU A CA 1
ATOM 2604 C C . LEU A 1 332 ? 10.568 52.378 -53.404 1.00 57.19 332 LEU A C 1
ATOM 2606 O O . LEU A 1 332 ? 11.359 53.253 -53.767 1.00 57.19 332 LEU A O 1
ATOM 2610 N N . VAL A 1 333 ? 9.826 51.674 -54.269 1.00 47.34 333 VAL A N 1
ATOM 2611 C CA . VAL A 1 333 ? 9.779 51.852 -55.738 1.00 47.34 333 VAL A CA 1
ATOM 2612 C C . VAL A 1 333 ? 8.426 52.415 -56.155 1.00 47.34 333 VAL A C 1
ATOM 2614 O O . VAL A 1 333 ? 8.420 53.351 -56.983 1.00 47.34 333 VAL A O 1
#

Nearest PDB structures (foldseek):
  7mp4-assembly8_H  TM=9.657E-01  e=3.372E-31  Epiphyas postvittana
  5ch3-assembly1_A  TM=9.170E-01  e=5.865E-31  Lucilia cuprina
  4fnm-assembly1_A  TM=9.133E-01  e=4.586E-31  Lucilia cuprina
  8axc-assembly4_D  TM=9.052E-01  e=2.429E-28  Mus musculus
  2bce-assembly1_A  TM=8.986E-01  e=3.347E-24  Bos taurus

Secondary structure (DSSP, 8-state):
-----HHHHHHHHHHHHHHHHHTT---EEE-SS-EEE-EEEE-TTT--EEEEEEEEE-B----GGGTTSPP-BPPP-SSEEE-BSPPPPBSEEETTEEE-BS---EEEEEES--TTT--PPEEEEEEE--STTTS----TTTS--HHHHTSS-EEEEE----HHHHH---SSSS----HHHHHHHHHHHHHHHHGGGGTEEEEEEEEEEETHHHHHHHHHHH-GGGTTS-SEEEEES--TTSGGG--S-HHHHHHHHHHHTT---SSHHHHHHHHTTS-HHHHHHHHHHHHHHHHHHHHHHHHHHHHHHHHHHHHHHHHHHHHHHHHHHHTT-

Mean predicted aligned error: 7.95 Å

pLDDT: mean 92.13, std 10.69, range [45.75, 98.94]

Sequence (333 aa):
MISMNNTDIIISICIFIQLMNDSLASLIVNTENGMIEGSIGYTVDKNKTYYAFQSIPYAKPPIDNLRFQAPQPIDNWEGVLPTIKSPNPCVQTESDNIIGDEDCLYLNIYTPQLPEITKSLLPVMVWIYGGGFEIGSSEYNLVGPDYFLDEDVIFVAFNYRLGIFGFLSLGDLVVPGNNGLKDQSLALKWIKNNILNFGGDSNQITVFGHSAGSVSISYHLQSPLSKNLFNQVIMESGTSYCLWGLSRIAPDIAKDVALSLNIDISSSKSIVNGLIRVNATFLQKKAMETINLEIRKEKREYREEVRLLRDENTAMKEGIGNLKKRLDQLELV

Solvent-accessible surface area (backbone atoms only — not comparable to full-atom values): 17602 Å² total; per-residue (Å²): 133,88,80,78,52,75,64,59,54,51,51,51,50,50,51,49,52,49,55,53,49,63,73,56,66,71,54,66,40,68,47,96,45,36,35,33,30,39,43,81,49,62,25,83,85,80,60,44,62,30,41,36,33,23,45,42,69,50,30,46,61,41,48,66,92,33,36,73,41,72,68,45,72,44,76,68,55,83,68,71,44,81,14,74,46,76,50,56,32,34,50,29,73,52,96,94,38,75,47,58,33,64,67,20,45,23,31,31,44,36,25,59,53,40,49,92,80,40,88,70,66,25,43,28,42,36,45,34,62,28,50,78,52,38,38,66,53,49,30,56,94,79,57,62,53,37,78,54,48,72,42,88,31,29,40,33,30,41,37,46,48,22,40,70,58,6,49,45,18,65,81,41,90,85,29,68,38,54,25,20,61,44,32,47,39,46,43,41,46,48,46,45,74,35,33,53,60,49,18,26,32,54,85,40,23,31,41,30,20,37,34,41,13,5,19,49,52,45,47,42,78,71,34,80,83,36,63,88,40,57,69,45,76,47,65,40,80,39,38,66,80,42,75,87,65,57,79,92,54,41,41,57,53,47,48,51,36,31,50,78,68,74,34,55,74,91,38,70,66,46,33,50,63,43,58,57,70,46,57,66,67,62,46,53,53,47,43,53,54,46,53,54,50,50,56,52,48,53,54,48,54,52,51,51,53,55,46,51,55,50,53,53,52,49,54,50,53,52,52,52,52,54,49,50,57,53,49,60,60,60,76,74,113

Radius of gyration: 28.23 Å; Cα contacts (8 Å, |Δi|>4): 616; chains: 1; bounding box: 43×72×123 Å

Foldseek 3Di:
DDDDDPVNVVVVVVVVVVVVVVVPPFQWFAAPQGIETWDWDAFPPPRQIKTKFAFAAQFDQCAQVNQQPATHGDHHDPDYHYRYDHFFAAFADDPNATGGDSRFLGKMKMASDFCVGDVAAAAEEEEDEADLQHDDAPGCVRPPCRVVNVDHYMYMYTHFHGFCSQAQDQVDPVRNGRSSLSSVLSVLVSCLRGVVRRRHDSARYEYEYAHLSLQSVQVLVVDPSNPSSHDHYDRHHDHVPPPSNDDPCSSVLLVQLCVLVVFDPPDPVSSVVSLSPDDSRVSNVSSVVSVVVVVVVVVVVVVVVVVVVVVVVVVVVVVVVVVVVVVVVVVVD

InterPro domains:
  IPR002018 Carboxylesterase, type B [PF00135] (26-289)
  IPR019819 Carboxylesterase type B, conserved site [PS00941] (102-112)
  IPR019826 Carboxylesterase type B, active site [PS00122] (198-213)
  IPR029058 Alpha/Beta hydrolase fold [G3DSA:3.40.50.1820] (2-307)
  IPR029058 Alpha/Beta hydrolase fold [SSF53474] (26-289)